Protein AF-A0AAF0THC4-F1 (afdb_monomer_lite)

Foldseek 3Di:
DPPDDQLPDQVVCVVLLVVLVVVLVPDPLVPDDLLRLLVCLAPPNVPSCLVVLLQGQHDPVSLVSSLVSSQCCNQPRPDPDDDGDSPDDSVQQQDPVVSVHVVRHNSNVSSLVSLLVVLVCLQPDDDDPVNVVVCVVQNPDALRGGDQPPDPPCSDRVNVSRVCVVVVQLVDEDDDDVQQRAFQQQHRHFDRHGNCVVCVPQCVQWPPNRDTPNVQQDPVGGNTDGVDDDDPVSVCSVVVGPD

Organism: Solanum verrucosum (NCBI:txid315347)

Structure (mmCIF, N/CA/C/O backbone):
data_AF-A0AAF0THC4-F1
#
_entry.id   AF-A0AAF0THC4-F1
#
loop_
_atom_site.group_PDB
_atom_site.id
_atom_site.type_symbol
_atom_site.label_atom_id
_atom_site.label_alt_id
_atom_site.label_comp_id
_atom_site.label_asym_id
_atom_site.label_entity_id
_atom_site.label_seq_id
_atom_site.pdbx_PDB_ins_code
_atom_site.Cartn_x
_atom_site.Cartn_y
_atom_site.Cartn_z
_atom_site.occupancy
_atom_site.B_iso_or_equiv
_atom_site.auth_seq_id
_atom_site.auth_comp_id
_atom_site.auth_asym_id
_atom_site.auth_atom_id
_atom_site.pdbx_PDB_model_num
ATOM 1 N N . MET A 1 1 ? 7.037 14.403 19.185 1.00 49.44 1 MET A N 1
ATOM 2 C CA . MET A 1 1 ? 7.370 13.095 18.567 1.00 49.44 1 MET A CA 1
ATOM 3 C C . MET A 1 1 ? 8.771 12.732 19.034 1.00 49.44 1 MET A C 1
ATOM 5 O O . MET A 1 1 ? 9.617 13.609 18.916 1.00 49.44 1 MET A O 1
ATOM 9 N N . PRO A 1 2 ? 9.054 11.537 19.579 1.00 46.62 2 PRO A N 1
ATOM 10 C CA . PRO A 1 2 ? 10.423 11.204 19.941 1.00 46.62 2 PRO A CA 1
ATOM 11 C C . PRO A 1 2 ? 11.189 10.905 18.650 1.00 46.62 2 PRO A C 1
ATOM 13 O O . PRO A 1 2 ? 11.054 9.826 18.067 1.00 46.62 2 PRO A O 1
ATOM 16 N N . LEU A 1 3 ? 11.938 11.894 18.162 1.00 47.94 3 LEU A N 1
ATOM 17 C CA . LEU A 1 3 ? 12.962 11.684 17.144 1.00 47.94 3 LEU A CA 1
ATOM 18 C C . LEU A 1 3 ? 13.956 10.669 17.736 1.00 47.94 3 LEU A C 1
ATOM 20 O O . LEU A 1 3 ? 14.604 10.960 18.732 1.00 47.94 3 LEU A O 1
ATOM 24 N N . GLY A 1 4 ? 13.980 9.443 17.201 1.00 57.38 4 GLY A N 1
ATOM 25 C CA . GLY A 1 4 ? 14.804 8.338 17.723 1.00 57.38 4 GLY A CA 1
ATOM 26 C C . GLY A 1 4 ? 14.034 7.097 18.192 1.00 57.38 4 GLY A C 1
ATOM 27 O O . GLY A 1 4 ? 14.643 6.075 18.507 1.00 57.38 4 GLY A O 1
ATOM 28 N N . ALA A 1 5 ? 12.698 7.120 18.202 1.00 61.50 5 ALA A N 1
ATOM 29 C CA . ALA A 1 5 ? 11.929 5.932 18.560 1.00 61.50 5 ALA A CA 1
ATOM 30 C C . ALA A 1 5 ? 12.087 4.809 17.513 1.00 61.50 5 ALA A C 1
ATOM 32 O O . ALA A 1 5 ? 11.992 5.030 16.303 1.00 61.50 5 ALA A O 1
ATOM 33 N N . LYS A 1 6 ? 12.301 3.571 17.978 1.00 67.94 6 LYS A N 1
ATOM 34 C CA . LYS A 1 6 ? 12.392 2.391 17.102 1.00 67.94 6 LYS A CA 1
ATOM 35 C C . LYS A 1 6 ? 11.074 2.233 16.338 1.00 67.94 6 LYS A C 1
ATOM 37 O O . LYS A 1 6 ? 10.039 2.060 16.970 1.00 67.94 6 LYS A O 1
ATOM 42 N N . SER A 1 7 ? 11.106 2.213 15.003 1.00 66.50 7 SER A N 1
ATOM 43 C CA . SER A 1 7 ? 9.905 2.221 14.136 1.00 66.50 7 SER A CA 1
ATOM 44 C C . SER A 1 7 ? 8.889 1.098 14.400 1.00 66.50 7 SER A C 1
ATOM 46 O O . SER A 1 7 ? 7.731 1.213 14.013 1.00 66.50 7 SER A O 1
ATOM 48 N N . LYS A 1 8 ? 9.317 0.011 15.054 1.00 71.75 8 LYS A N 1
ATOM 49 C CA . LYS A 1 8 ? 8.484 -1.137 15.445 1.00 71.75 8 LYS A CA 1
ATOM 50 C C . LYS A 1 8 ? 8.029 -1.109 16.911 1.00 71.75 8 LYS A C 1
ATOM 52 O O . LYS A 1 8 ? 7.419 -2.069 17.374 1.00 71.75 8 LYS A O 1
ATOM 57 N N . SER A 1 9 ? 8.364 -0.062 17.661 1.00 80.62 9 SER A N 1
ATOM 58 C CA . SER A 1 9 ? 8.030 0.042 19.078 1.00 80.62 9 SER A CA 1
ATOM 59 C C . SER A 1 9 ? 6.531 0.246 19.267 1.00 80.62 9 SER A C 1
ATOM 61 O O . SER A 1 9 ? 5.929 1.154 18.694 1.00 80.62 9 SER A O 1
ATOM 63 N N . VAL A 1 10 ? 5.936 -0.590 20.116 1.00 83.50 10 VAL A N 1
ATOM 64 C CA . VAL A 1 10 ? 4.522 -0.498 20.503 1.00 83.50 10 VAL A CA 1
ATOM 65 C C . VAL A 1 10 ? 4.254 0.805 21.262 1.00 83.50 10 VAL A C 1
ATOM 67 O O . VAL A 1 10 ? 3.204 1.411 21.074 1.00 83.50 10 VAL A O 1
ATOM 70 N N . ASN A 1 11 ? 5.232 1.287 22.034 1.00 84.94 11 ASN A N 1
ATOM 71 C CA . ASN A 1 11 ? 5.077 2.441 22.924 1.00 84.94 11 ASN A CA 1
ATOM 72 C C . ASN A 1 11 ? 4.799 3.750 22.175 1.00 84.94 11 ASN A C 1
ATOM 74 O O . ASN A 1 11 ? 4.156 4.639 22.723 1.00 84.94 11 ASN A O 1
ATOM 78 N N . ILE A 1 12 ? 5.216 3.856 20.905 1.00 86.38 12 ILE A N 1
ATOM 79 C CA . ILE A 1 12 ? 4.926 5.027 20.057 1.00 86.38 12 ILE A CA 1
ATOM 80 C C . ILE A 1 12 ? 3.414 5.215 19.888 1.00 86.38 12 ILE A C 1
ATOM 82 O O . ILE A 1 12 ? 2.961 6.323 19.645 1.00 86.38 12 ILE A O 1
ATOM 86 N N . TRP A 1 13 ? 2.620 4.156 20.037 1.00 90.69 13 TRP A N 1
ATOM 87 C CA . TRP A 1 13 ? 1.176 4.197 19.833 1.00 90.69 13 TRP A CA 1
ATOM 88 C C . TRP A 1 13 ? 0.374 4.461 21.107 1.00 90.69 13 TRP A C 1
ATOM 90 O O . TRP A 1 13 ? -0.822 4.725 20.997 1.00 90.69 13 TRP A O 1
ATOM 100 N N . ASN A 1 14 ? 0.994 4.419 22.292 1.00 90.88 14 ASN A N 1
ATOM 101 C CA . ASN A 1 14 ? 0.277 4.572 23.564 1.00 90.88 14 ASN A CA 1
ATOM 102 C C . ASN A 1 14 ? -0.469 5.908 23.627 1.00 90.88 14 ASN A C 1
ATOM 104 O O . ASN A 1 14 ? -1.659 5.920 23.917 1.00 90.88 14 ASN A O 1
ATOM 108 N N . PHE A 1 15 ? 0.165 7.003 23.197 1.00 90.50 15 PHE A N 1
ATOM 109 C CA . PHE A 1 15 ? -0.489 8.313 23.176 1.00 90.50 15 PHE A CA 1
ATOM 110 C C . PHE A 1 15 ? -1.745 8.343 22.280 1.00 90.50 15 PHE A C 1
ATOM 112 O O . PHE A 1 15 ? -2.692 9.074 22.561 1.00 90.50 15 PHE A O 1
ATOM 119 N N . VAL A 1 16 ? -1.765 7.574 21.179 1.00 93.31 16 VAL A N 1
ATOM 120 C CA . VAL A 1 16 ? -2.927 7.492 20.275 1.00 93.31 16 VAL A CA 1
ATOM 121 C C . VAL A 1 16 ? -4.058 6.738 20.959 1.00 93.31 16 VAL A C 1
ATOM 123 O O . VAL A 1 16 ? -5.207 7.168 20.885 1.00 93.31 16 VAL A O 1
ATOM 126 N N . VAL A 1 17 ? -3.723 5.627 21.618 1.00 94.25 17 VAL A N 1
ATOM 127 C CA . VAL A 1 17 ? -4.671 4.806 22.378 1.00 94.25 17 VAL A CA 1
ATOM 128 C C . VAL A 1 17 ? -5.292 5.637 23.501 1.00 94.25 17 VAL A C 1
ATOM 130 O O . VAL A 1 17 ? -6.509 5.792 23.522 1.00 94.25 17 VAL A O 1
ATOM 133 N N . GLU A 1 18 ? -4.470 6.288 24.324 1.00 93.75 18 GLU A N 1
ATOM 134 C CA . GLU A 1 18 ? -4.921 7.163 25.414 1.00 93.75 18 GLU A CA 1
ATOM 135 C C . GLU A 1 18 ? -5.805 8.310 24.908 1.00 93.75 18 GLU A C 1
ATOM 137 O O . GLU A 1 18 ? -6.803 8.669 25.530 1.00 93.75 18 GLU A O 1
ATOM 142 N N . ARG A 1 19 ? -5.475 8.902 23.752 1.00 93.00 19 ARG A N 1
ATOM 143 C CA . ARG A 1 19 ? -6.294 9.966 23.152 1.00 93.00 19 ARG A CA 1
ATOM 144 C C . ARG A 1 19 ? -7.656 9.447 22.687 1.00 93.00 19 ARG A C 1
ATOM 146 O O . ARG A 1 19 ? -8.643 10.173 22.814 1.00 93.00 19 ARG A O 1
ATOM 153 N N . CYS A 1 20 ? -7.720 8.218 22.169 1.00 93.12 20 CYS A N 1
ATOM 154 C CA . CYS A 1 20 ? -8.984 7.573 21.813 1.00 93.12 20 CYS A CA 1
ATOM 155 C C . CYS A 1 20 ? -9.827 7.300 23.066 1.00 93.12 20 CYS A C 1
ATOM 157 O O . CYS A 1 20 ? -11.001 7.657 23.087 1.00 93.12 20 CYS A O 1
ATOM 159 N N . GLU A 1 21 ? -9.223 6.747 24.120 1.00 91.81 21 GLU A N 1
ATOM 160 C CA . GLU A 1 21 ? -9.890 6.462 25.399 1.00 91.81 21 GLU A CA 1
ATOM 161 C C . GLU A 1 21 ? -10.435 7.741 26.049 1.00 91.81 21 GLU A C 1
ATOM 163 O O . GLU A 1 21 ? -11.619 7.814 26.368 1.00 91.81 21 GLU A O 1
ATOM 168 N N . LYS A 1 22 ? -9.626 8.806 26.131 1.00 91.69 22 LYS A N 1
ATOM 169 C CA . LYS A 1 22 ? -10.060 10.115 26.658 1.00 91.69 22 LYS A CA 1
ATOM 170 C C . LYS A 1 22 ? -11.242 10.705 25.889 1.00 91.69 22 LYS A C 1
ATOM 172 O O . LYS A 1 22 ? -12.083 11.384 26.470 1.00 91.69 22 LYS A O 1
ATOM 177 N N . LYS A 1 23 ? -11.316 10.479 24.574 1.00 90.19 23 LYS A N 1
ATOM 178 C CA . LYS A 1 23 ? -12.444 10.951 23.759 1.00 90.19 23 LYS A CA 1
ATOM 179 C C . LYS A 1 23 ? -13.718 10.168 24.038 1.00 90.19 23 LYS A C 1
ATOM 181 O O . LYS A 1 23 ? -14.776 10.790 24.051 1.00 90.19 23 LYS A O 1
ATOM 186 N N . LEU A 1 24 ? -13.608 8.867 24.313 1.00 86.56 24 LEU A N 1
ATOM 187 C CA . LEU A 1 24 ? -14.756 8.061 24.706 1.00 86.56 24 LEU A CA 1
ATOM 188 C C . LEU A 1 24 ? -15.378 8.567 26.000 1.00 86.56 24 LEU A C 1
ATOM 190 O O . LEU A 1 24 ? -16.582 8.766 26.002 1.00 86.56 24 LEU A O 1
ATOM 194 N N . VAL A 1 25 ? -14.588 8.857 27.041 1.00 84.00 25 VAL A N 1
ATOM 195 C CA . VAL A 1 25 ? -15.100 9.342 28.344 1.00 84.00 25 VAL A CA 1
ATOM 196 C C . VAL A 1 25 ? -16.053 10.534 28.183 1.00 84.00 25 VAL A C 1
ATOM 198 O O . VAL A 1 25 ? -17.099 10.591 28.823 1.00 84.00 25 VAL A O 1
ATOM 201 N N . ASN A 1 26 ? -15.742 11.445 27.261 1.00 81.31 26 ASN A N 1
ATOM 202 C CA . ASN A 1 26 ? -16.540 12.649 27.022 1.00 81.31 26 ASN A CA 1
ATOM 203 C C . ASN A 1 26 ? -17.810 12.406 26.188 1.00 81.31 26 ASN A C 1
ATOM 205 O O . ASN A 1 26 ? -18.675 13.279 26.106 1.00 81.31 26 ASN A O 1
ATOM 209 N N . TRP A 1 27 ? -17.935 11.260 25.522 1.00 85.06 27 TRP A N 1
ATOM 210 C CA . TRP A 1 27 ? -19.090 10.954 24.688 1.00 85.06 27 TRP A CA 1
ATOM 211 C C . TRP A 1 27 ? -20.191 10.302 25.504 1.00 85.06 27 TRP A C 1
ATOM 213 O O . TRP A 1 27 ? -20.108 9.137 25.876 1.00 85.06 27 TRP A O 1
ATOM 223 N N . ARG A 1 28 ? -21.290 11.029 25.715 1.00 74.50 28 ARG A N 1
ATOM 224 C CA . ARG A 1 28 ? -22.488 10.491 26.370 1.00 74.50 28 ARG A CA 1
ATOM 225 C C . ARG A 1 28 ? -23.217 9.503 25.454 1.00 74.50 28 ARG A C 1
ATOM 227 O O . ARG A 1 28 ? -24.255 9.808 24.876 1.00 74.50 28 ARG A O 1
ATOM 234 N N . SER A 1 29 ? -22.662 8.302 25.322 1.00 73.12 29 SER A N 1
ATOM 235 C CA . SER A 1 29 ? -23.145 7.247 24.421 1.00 73.12 29 SER A CA 1
ATOM 236 C C . SER A 1 29 ? -24.616 6.860 24.625 1.00 73.12 29 SER A C 1
ATOM 238 O O . SER A 1 29 ? -25.233 6.345 23.694 1.00 73.12 29 SER A O 1
ATOM 240 N N . GLN A 1 30 ? -25.169 7.104 25.819 1.00 72.88 30 GLN A N 1
ATOM 241 C CA . GLN A 1 30 ? -26.569 6.846 26.158 1.00 72.88 30 GLN A CA 1
ATOM 242 C C . GLN A 1 30 ? -27.543 7.682 25.319 1.00 72.88 30 GLN A C 1
ATOM 244 O O . GLN A 1 30 ? -28.654 7.240 25.063 1.00 72.88 30 GLN A O 1
ATOM 249 N N . TYR A 1 31 ? -27.098 8.840 24.821 1.00 80.62 31 TYR A N 1
ATOM 250 C CA . TYR A 1 31 ? -27.882 9.717 23.949 1.00 80.62 31 TYR A CA 1
ATOM 251 C C . TYR A 1 31 ? -27.556 9.529 22.460 1.00 80.62 31 TYR A C 1
ATOM 253 O O . TYR A 1 31 ? -28.017 10.297 21.622 1.00 80.62 31 TYR A O 1
ATOM 261 N N . LEU A 1 32 ? -26.729 8.538 22.110 1.00 86.12 32 LEU A N 1
ATOM 262 C CA . LEU A 1 32 ? -26.302 8.298 20.735 1.00 86.12 32 LEU A CA 1
ATOM 263 C C . LEU A 1 32 ? -26.911 7.012 20.189 1.00 86.12 32 LEU A C 1
ATOM 265 O O . LEU A 1 32 ? -26.681 5.924 20.726 1.00 86.12 32 LEU A O 1
ATOM 269 N N . SER A 1 33 ? -27.589 7.134 19.047 1.00 90.62 33 SER A N 1
ATOM 270 C CA . SER A 1 33 ? -27.991 5.986 18.236 1.00 90.62 33 SER A CA 1
ATOM 271 C C . SER A 1 33 ? -26.770 5.204 17.739 1.00 90.62 33 SER A C 1
ATOM 273 O O . SER A 1 33 ? -25.657 5.737 17.655 1.00 90.62 33 SER A O 1
ATOM 275 N N . LEU A 1 34 ? -26.969 3.942 17.343 1.00 89.31 34 LEU A N 1
ATOM 276 C CA . LEU A 1 34 ? -25.908 3.134 16.723 1.00 89.31 34 LEU A CA 1
ATOM 277 C C . LEU A 1 34 ? -25.306 3.836 15.495 1.00 89.31 34 LEU A C 1
ATOM 279 O O . LEU A 1 34 ? -24.086 3.876 15.349 1.00 89.31 34 LEU A O 1
ATOM 283 N N . GLY A 1 35 ? -26.142 4.468 14.665 1.00 91.62 35 GLY A N 1
ATOM 284 C CA . GLY A 1 35 ? -25.688 5.267 13.525 1.00 91.62 35 GLY A CA 1
ATOM 285 C C . GLY A 1 35 ? -24.817 6.458 13.940 1.00 91.62 35 GLY A C 1
ATOM 286 O O . GLY A 1 35 ? -23.750 6.666 13.364 1.00 91.62 35 GLY A O 1
ATOM 287 N N . GLY A 1 36 ? -25.207 7.192 14.989 1.00 93.00 36 GLY A N 1
ATOM 288 C CA . GLY A 1 36 ? -24.404 8.288 15.542 1.00 93.00 36 GLY A CA 1
ATOM 289 C C . GLY A 1 36 ? -23.036 7.822 16.054 1.00 93.00 36 GLY A C 1
ATOM 290 O O . GLY A 1 36 ? -22.018 8.467 15.795 1.00 93.00 36 GLY A O 1
ATOM 291 N N . ARG A 1 37 ? -22.981 6.653 16.705 1.00 92.12 37 ARG A N 1
ATOM 292 C CA . ARG A 1 37 ? -21.723 6.040 17.166 1.00 92.12 37 ARG A CA 1
ATOM 293 C C . ARG A 1 37 ? -20.810 5.666 15.998 1.00 92.12 37 ARG A C 1
ATOM 295 O O . ARG A 1 37 ? -19.628 5.998 16.039 1.00 92.12 37 ARG A O 1
ATOM 302 N N . VAL A 1 38 ? -21.343 5.050 14.938 1.00 94.12 38 VAL A N 1
ATOM 303 C CA . VAL A 1 38 ? -20.576 4.753 13.709 1.00 94.12 38 VAL A CA 1
ATOM 304 C C . VAL A 1 38 ? -20.000 6.037 13.102 1.00 94.12 38 VAL A C 1
ATOM 306 O O . VAL A 1 38 ? -18.819 6.081 12.755 1.00 94.12 38 VAL A O 1
ATOM 309 N N . THR A 1 39 ? -20.793 7.108 13.032 1.00 94.69 39 THR A N 1
ATOM 310 C CA . THR A 1 39 ? -20.338 8.408 12.519 1.00 94.69 39 THR A CA 1
ATOM 311 C C . THR A 1 39 ? -19.181 8.982 13.340 1.00 94.69 39 THR A C 1
ATOM 313 O O . THR A 1 39 ? -18.198 9.454 12.762 1.00 94.69 39 THR A O 1
ATOM 316 N N . LEU A 1 40 ? -19.233 8.904 14.673 1.00 94.25 40 LEU A N 1
ATOM 317 C CA . LEU A 1 40 ? -18.142 9.359 15.546 1.00 94.25 40 LEU A CA 1
ATOM 318 C C . LEU A 1 40 ? -16.890 8.482 15.443 1.00 94.25 40 LEU A C 1
ATOM 320 O O . LEU A 1 40 ? -15.772 9.003 15.458 1.00 94.25 40 LEU A O 1
ATOM 324 N N . ILE A 1 41 ? -17.048 7.165 15.282 1.00 95.19 41 ILE A N 1
ATOM 325 C CA . ILE A 1 41 ? -15.915 6.269 15.021 1.00 95.19 41 ILE A CA 1
ATOM 326 C C . ILE A 1 41 ? -15.195 6.719 13.746 1.00 95.19 41 ILE A C 1
ATOM 328 O O . ILE A 1 41 ? -13.992 6.973 13.782 1.00 95.19 41 ILE A O 1
ATOM 332 N N . ASN A 1 42 ? -15.935 6.902 12.653 1.00 95.06 42 ASN A N 1
ATOM 333 C CA . ASN A 1 42 ? -15.372 7.224 11.342 1.00 95.06 42 ASN A CA 1
ATOM 334 C C . ASN A 1 42 ? -14.762 8.628 11.250 1.00 95.06 42 ASN A C 1
ATOM 336 O O . ASN A 1 42 ? -13.750 8.821 10.569 1.00 95.06 42 ASN A O 1
ATOM 340 N N . SER A 1 43 ? -15.382 9.613 11.901 1.00 94.50 43 SER A N 1
ATOM 341 C CA . SER A 1 43 ? -14.943 11.011 11.836 1.00 94.50 43 SER A CA 1
ATOM 342 C C . SER A 1 43 ? -13.859 11.346 12.861 1.00 94.50 43 SER A C 1
ATOM 344 O O . SER A 1 43 ? -12.996 12.173 12.576 1.00 94.50 43 SER A O 1
ATOM 346 N N . VAL A 1 44 ? -13.850 10.688 14.029 1.00 94.81 44 VAL A N 1
ATOM 347 C CA . VAL A 1 44 ? -12.962 11.046 15.145 1.00 94.81 44 VAL A CA 1
ATOM 348 C C . VAL A 1 44 ? -11.978 9.926 15.496 1.00 94.81 44 VAL A C 1
ATOM 350 O O . VAL A 1 44 ? -10.767 10.145 15.410 1.00 94.81 44 VAL A O 1
ATOM 353 N N . LEU A 1 45 ? -12.441 8.720 15.857 1.00 94.12 45 LEU A N 1
ATOM 354 C CA . LEU A 1 45 ? -11.533 7.633 16.282 1.00 94.12 45 LEU A CA 1
ATOM 355 C C . LEU A 1 45 ? -10.666 7.091 15.139 1.00 94.12 45 LEU A C 1
ATOM 357 O O . LEU A 1 45 ? -9.534 6.662 15.363 1.00 94.12 45 LEU A O 1
ATOM 361 N N . ASP A 1 46 ? -11.183 7.101 13.915 1.00 94.12 46 ASP A N 1
ATOM 362 C CA . ASP A 1 46 ? -10.454 6.717 12.707 1.00 94.12 46 ASP A CA 1
ATOM 363 C C . ASP A 1 46 ? -9.462 7.780 12.254 1.00 94.12 46 ASP A C 1
ATOM 365 O O . ASP A 1 46 ? -8.478 7.436 11.602 1.00 94.12 46 ASP A O 1
ATOM 369 N N . ALA A 1 47 ? -9.692 9.048 12.605 1.00 94.19 47 ALA A N 1
ATOM 370 C CA . ALA A 1 47 ? -8.831 10.165 12.232 1.00 94.19 47 ALA A CA 1
ATOM 371 C C . ALA A 1 47 ? -7.591 10.282 13.131 1.00 94.19 47 ALA A C 1
ATOM 373 O O . ALA A 1 47 ? -6.497 10.572 12.645 1.00 94.19 47 ALA A O 1
ATOM 374 N N . MET A 1 48 ? -7.731 9.999 14.430 1.00 93.81 48 MET A N 1
ATOM 375 C CA . MET A 1 48 ? -6.637 10.098 15.405 1.00 93.81 48 MET A CA 1
ATOM 376 C C . MET A 1 48 ? -5.364 9.315 15.039 1.00 93.81 48 MET A C 1
ATOM 378 O O . MET A 1 48 ? -4.280 9.899 15.115 1.00 93.81 48 MET A O 1
ATOM 382 N N . PRO A 1 49 ? -5.430 8.032 14.630 1.00 94.25 49 PRO A N 1
ATOM 383 C CA . PRO A 1 49 ? -4.229 7.277 14.293 1.00 94.25 49 PRO A CA 1
ATOM 384 C C . PRO A 1 49 ? -3.630 7.644 12.927 1.00 94.25 49 PRO A C 1
ATOM 386 O O . PRO A 1 49 ? -2.514 7.206 12.655 1.00 94.25 49 PRO A O 1
ATOM 389 N N . ILE A 1 50 ? -4.315 8.408 12.058 1.00 94.50 50 ILE A N 1
ATOM 390 C CA . ILE A 1 50 ? -3.916 8.593 10.644 1.00 94.50 50 ILE A CA 1
ATOM 391 C C . ILE A 1 50 ? -2.497 9.129 10.516 1.00 94.50 50 ILE A C 1
ATOM 393 O O . ILE A 1 50 ? -1.718 8.592 9.731 1.00 94.50 50 ILE A O 1
ATOM 397 N N . TYR A 1 51 ? -2.146 10.149 11.300 1.00 91.81 51 TYR A N 1
ATOM 398 C CA . TYR A 1 51 ? -0.808 10.732 11.252 1.00 91.81 51 TYR A CA 1
ATOM 399 C C . TYR A 1 51 ? 0.269 9.680 11.551 1.00 91.81 51 TYR A C 1
ATOM 401 O O . TYR A 1 51 ? 1.166 9.464 10.737 1.00 91.81 51 TYR A O 1
ATOM 409 N N . MET A 1 52 ? 0.135 8.935 12.653 1.00 91.38 52 MET A N 1
ATOM 410 C CA . MET A 1 52 ? 1.101 7.884 12.997 1.00 91.38 52 MET A CA 1
ATOM 411 C C . MET A 1 52 ? 1.080 6.725 12.003 1.00 91.38 52 MET A C 1
ATOM 413 O O . MET A 1 52 ? 2.137 6.209 11.656 1.00 91.38 52 MET A O 1
ATOM 417 N N . MET A 1 53 ? -0.090 6.353 11.479 1.00 93.62 53 MET A N 1
ATOM 418 C CA . MET A 1 53 ? -0.208 5.328 10.438 1.00 93.62 53 MET A CA 1
ATOM 419 C C . MET A 1 53 ? 0.416 5.747 9.111 1.00 93.62 53 MET A C 1
ATOM 421 O O . MET A 1 53 ? 0.827 4.882 8.345 1.00 93.62 53 MET A O 1
ATOM 425 N N . SER A 1 54 ? 0.494 7.044 8.822 1.00 91.50 54 SER A N 1
ATOM 426 C CA . SER A 1 54 ? 1.186 7.531 7.629 1.00 91.50 54 SER A CA 1
ATOM 427 C C . SER A 1 54 ? 2.706 7.443 7.748 1.00 91.50 54 SER A C 1
ATOM 429 O O . SER A 1 54 ? 3.388 7.378 6.729 1.00 91.50 54 SER A O 1
ATOM 431 N N . LEU A 1 55 ? 3.230 7.397 8.976 1.00 88.50 55 LEU A N 1
ATOM 432 C CA . LEU A 1 55 ? 4.663 7.371 9.255 1.00 88.50 55 LEU A CA 1
ATOM 433 C C . LEU A 1 55 ? 5.178 5.983 9.625 1.00 88.50 55 LEU A C 1
ATOM 435 O O . LEU A 1 55 ? 6.306 5.655 9.285 1.00 88.50 55 LEU A O 1
ATOM 439 N N . PHE A 1 56 ? 4.394 5.161 10.323 1.00 88.56 56 PHE A N 1
ATOM 440 C CA . PHE A 1 56 ? 4.869 3.906 10.901 1.00 88.56 56 PHE A CA 1
ATOM 441 C C . PHE A 1 56 ? 3.933 2.732 10.603 1.00 88.56 56 PHE A C 1
ATOM 443 O O . PHE A 1 56 ? 2.711 2.899 10.579 1.00 88.56 56 PHE A O 1
ATOM 450 N N . PRO A 1 57 ? 4.474 1.513 10.426 1.00 89.62 57 PRO A N 1
ATOM 451 C CA . PRO A 1 57 ? 3.667 0.305 10.386 1.00 89.62 57 PRO A CA 1
ATOM 452 C C . PRO A 1 57 ? 3.017 0.071 11.750 1.00 89.62 57 PRO A C 1
ATOM 454 O O . PRO A 1 57 ? 3.693 0.002 12.779 1.00 89.62 57 PRO A O 1
ATOM 457 N N . ILE A 1 58 ? 1.694 -0.063 11.760 1.00 91.19 58 ILE A N 1
ATOM 458 C CA . ILE A 1 58 ? 0.941 -0.299 12.989 1.00 91.19 58 ILE A CA 1
ATOM 459 C C . ILE A 1 58 ? 1.124 -1.750 13.452 1.00 91.19 58 ILE A C 1
ATOM 461 O O . ILE A 1 58 ? 1.041 -2.699 12.670 1.00 91.19 58 ILE A O 1
ATOM 465 N N . HIS A 1 59 ? 1.383 -1.941 14.746 1.00 91.19 59 HIS A N 1
ATOM 466 C CA . HIS A 1 59 ? 1.549 -3.278 15.310 1.00 91.19 59 HIS A CA 1
ATOM 467 C C . HIS A 1 59 ? 0.186 -3.968 15.484 1.00 91.19 59 HIS A C 1
ATOM 469 O O . HIS A 1 59 ? -0.776 -3.343 15.929 1.00 91.19 59 HIS A O 1
ATOM 475 N N . GLY A 1 60 ? 0.106 -5.282 15.239 1.00 92.19 60 GLY A N 1
ATOM 476 C CA . GLY A 1 60 ? -1.147 -6.044 15.380 1.00 92.19 60 GLY A CA 1
ATOM 477 C C . GLY A 1 60 ? -1.784 -5.933 16.773 1.00 92.19 60 GLY A C 1
ATOM 478 O O . GLY A 1 60 ? -2.999 -5.845 16.893 1.00 92.19 60 GLY A O 1
ATOM 479 N N . LYS A 1 61 ? -0.963 -5.848 17.830 1.00 93.06 61 LYS A N 1
ATOM 480 C CA . LYS A 1 61 ? -1.428 -5.570 19.207 1.00 93.06 61 LYS A CA 1
ATOM 481 C C . LYS A 1 61 ? -2.147 -4.217 19.335 1.00 93.06 61 LYS A C 1
ATOM 483 O O . LYS A 1 61 ? -3.141 -4.137 20.043 1.00 93.06 61 LYS A O 1
ATOM 488 N N . ILE A 1 62 ? -1.663 -3.175 18.655 1.00 94.94 62 ILE A N 1
ATOM 489 C CA . ILE A 1 62 ? -2.282 -1.841 18.680 1.00 94.94 62 ILE A CA 1
ATOM 490 C C . ILE A 1 62 ? -3.578 -1.837 17.877 1.00 94.94 62 ILE A C 1
ATOM 492 O O . ILE A 1 62 ? -4.563 -1.293 18.360 1.00 94.94 62 ILE A O 1
ATOM 496 N N . ILE A 1 63 ? -3.606 -2.503 16.714 1.00 95.62 63 ILE A N 1
ATOM 497 C CA . ILE A 1 63 ? -4.852 -2.702 15.957 1.00 95.62 63 ILE A CA 1
ATOM 498 C C . ILE A 1 63 ? -5.904 -3.346 16.863 1.00 95.62 63 ILE A C 1
ATOM 500 O O . ILE A 1 63 ? -6.971 -2.777 17.037 1.00 95.62 63 ILE A O 1
ATOM 504 N N . LYS A 1 64 ? -5.572 -4.462 17.529 1.00 95.56 64 LYS A N 1
ATOM 505 C CA . LYS A 1 64 ? -6.495 -5.149 18.446 1.00 95.56 64 LYS A CA 1
ATOM 506 C C . LYS A 1 64 ? -6.999 -4.245 19.577 1.00 95.56 64 LYS A C 1
ATOM 508 O O . LYS A 1 64 ? -8.180 -4.307 19.901 1.00 95.56 64 LYS A O 1
ATOM 513 N N . LYS A 1 65 ? -6.130 -3.411 20.164 1.00 95.38 65 LYS A N 1
ATOM 514 C CA . LYS A 1 65 ? -6.515 -2.444 21.207 1.00 95.38 65 LYS A CA 1
ATOM 515 C C . LYS A 1 65 ? -7.467 -1.368 20.671 1.00 95.38 65 LYS A C 1
ATOM 517 O O . LYS A 1 65 ? -8.523 -1.154 21.253 1.00 95.38 65 LYS A O 1
ATOM 522 N N . LEU A 1 66 ? -7.130 -0.730 19.550 1.00 95.75 66 LEU A N 1
ATOM 523 C CA . LEU A 1 66 ? -7.975 0.300 18.932 1.00 95.75 66 LEU A CA 1
ATOM 524 C C . LEU A 1 66 ? -9.314 -0.274 18.450 1.00 95.75 66 LEU A C 1
ATOM 526 O O . LEU A 1 66 ? -10.353 0.354 18.636 1.00 95.75 66 LEU A O 1
ATOM 530 N N . ASP A 1 67 ? -9.304 -1.479 17.887 1.00 95.56 67 ASP A N 1
ATOM 531 C CA . ASP A 1 67 ? -10.512 -2.197 17.484 1.00 95.56 67 ASP A CA 1
ATOM 532 C C . ASP A 1 67 ? -11.385 -2.553 18.688 1.00 95.56 67 ASP A C 1
ATOM 534 O O . ASP A 1 67 ? -12.601 -2.426 18.607 1.00 95.56 67 ASP A O 1
ATOM 538 N N . ALA A 1 68 ? -10.794 -2.941 19.824 1.00 93.44 68 ALA A N 1
ATOM 539 C CA . ALA A 1 68 ? -11.544 -3.167 21.057 1.00 93.44 68 ALA A CA 1
ATOM 540 C C . ALA A 1 68 ? -12.222 -1.879 21.551 1.00 93.44 68 ALA A C 1
ATOM 542 O O . ALA A 1 68 ? -13.414 -1.901 21.836 1.00 93.44 68 ALA A O 1
ATOM 543 N N . ILE A 1 69 ? -11.506 -0.751 21.563 1.00 93.00 69 ILE A N 1
ATOM 544 C CA . ILE A 1 69 ? -12.050 0.570 21.928 1.00 93.00 69 ILE A CA 1
ATOM 545 C C . ILE A 1 69 ? -13.249 0.930 21.037 1.00 93.00 69 ILE A C 1
ATOM 547 O O . ILE A 1 69 ? -14.320 1.275 21.535 1.00 93.00 69 ILE A O 1
ATOM 551 N N . ARG A 1 70 ? -13.102 0.801 19.713 1.00 94.00 70 ARG A N 1
ATOM 552 C CA . ARG A 1 70 ? -14.164 1.122 18.741 1.00 94.00 70 ARG A CA 1
ATOM 553 C C . ARG A 1 70 ? -15.356 0.183 18.858 1.00 94.00 70 ARG A C 1
ATOM 555 O O . ARG A 1 70 ? -16.496 0.638 18.812 1.00 94.00 70 ARG A O 1
ATOM 562 N N . ARG A 1 71 ? -15.098 -1.116 19.017 1.00 92.75 71 ARG A N 1
ATOM 563 C CA . ARG A 1 71 ? -16.128 -2.150 19.145 1.00 92.75 71 ARG A CA 1
ATOM 564 C C . ARG A 1 71 ? -16.923 -1.993 20.435 1.00 92.75 71 ARG A C 1
ATOM 566 O O . ARG A 1 71 ? -18.147 -2.070 20.393 1.00 92.75 71 ARG A O 1
ATOM 573 N N . ASN A 1 72 ? -16.251 -1.744 21.556 1.00 90.31 72 ASN A N 1
ATOM 574 C CA . ASN A 1 72 ? -16.910 -1.522 22.841 1.00 90.31 72 ASN A CA 1
ATOM 575 C C . ASN A 1 72 ? -17.768 -0.255 22.784 1.00 90.31 72 ASN A C 1
ATOM 577 O O . ASN A 1 72 ? -18.944 -0.303 23.134 1.00 90.31 72 ASN A O 1
ATOM 581 N N . PHE A 1 73 ? -17.240 0.839 22.230 1.00 90.69 73 PHE A N 1
ATOM 582 C CA . PHE A 1 73 ? -18.022 2.060 22.047 1.00 90.69 73 PHE A CA 1
ATOM 583 C C . PHE A 1 73 ? -19.251 1.850 21.151 1.00 90.69 73 PHE A C 1
ATOM 585 O O . PHE A 1 73 ? -20.336 2.329 21.478 1.00 90.69 73 PHE A O 1
ATOM 592 N N . LEU A 1 74 ? -19.113 1.106 20.048 1.00 91.50 74 LEU A N 1
ATOM 593 C CA . LEU A 1 74 ? -20.225 0.823 19.142 1.00 91.50 74 LEU A CA 1
ATOM 594 C C . LEU A 1 74 ? -21.360 0.080 19.863 1.00 91.50 74 LEU A C 1
ATOM 596 O O . LEU A 1 74 ? -22.492 0.562 19.875 1.00 91.50 74 LEU A O 1
ATOM 600 N N . TRP A 1 75 ? -21.052 -1.061 20.485 1.00 88.19 75 TRP A N 1
ATOM 601 C CA . TRP A 1 75 ? -22.067 -1.971 21.026 1.00 88.19 75 TRP A CA 1
ATOM 602 C C . TRP A 1 75 ? -22.515 -1.619 22.443 1.00 88.19 75 TRP A C 1
ATOM 604 O O . TRP A 1 75 ? -23.710 -1.606 22.720 1.00 88.19 75 TRP A O 1
ATOM 614 N N . GLN A 1 76 ? -21.579 -1.309 23.336 1.00 83.44 76 GLN A N 1
ATOM 615 C CA . GLN A 1 76 ? -21.849 -1.076 24.759 1.00 83.44 76 GLN A CA 1
ATOM 616 C C . GLN A 1 76 ? -22.048 0.418 25.032 1.00 83.44 76 GLN A C 1
ATOM 618 O O . GLN A 1 76 ? -22.979 0.815 25.728 1.00 83.44 76 GLN A O 1
ATOM 623 N N . GLY A 1 77 ? -21.261 1.274 24.378 1.00 76.12 77 GLY A N 1
ATOM 624 C CA . GLY A 1 77 ? -21.183 2.688 24.735 1.00 76.12 77 GLY A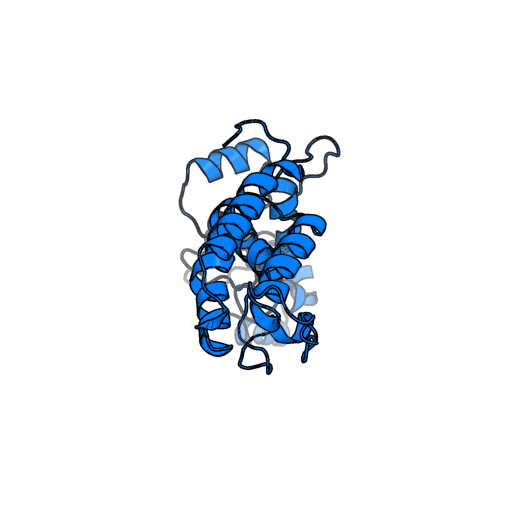 CA 1
ATOM 625 C C . GLY A 1 77 ? -20.369 2.880 26.022 1.00 76.12 77 GLY A C 1
ATOM 626 O O . GLY A 1 77 ? -19.372 2.198 26.223 1.00 76.12 77 GLY A O 1
ATOM 627 N N . ASN A 1 78 ? -20.814 3.800 26.872 1.00 66.69 78 ASN A N 1
ATOM 628 C CA . ASN A 1 78 ? -20.231 4.230 28.148 1.00 66.69 78 ASN A CA 1
ATOM 629 C C . ASN A 1 78 ? -21.175 3.950 29.332 1.00 66.69 78 ASN A C 1
ATOM 631 O O . ASN A 1 78 ? -20.938 4.453 30.423 1.00 66.69 78 ASN A O 1
ATOM 635 N N . GLY A 1 79 ? -22.296 3.260 29.109 1.00 59.94 79 GLY A N 1
ATOM 636 C CA . GLY A 1 79 ? -23.222 2.943 30.192 1.00 59.94 79 GLY A CA 1
ATOM 637 C C . GLY A 1 79 ? -22.624 1.871 31.098 1.00 59.94 79 GLY A C 1
ATOM 638 O O . GLY A 1 79 ? -22.246 0.805 30.611 1.00 59.94 79 GLY A O 1
ATOM 639 N N . GLU A 1 80 ? -22.554 2.143 32.399 1.00 54.50 80 GLU A N 1
ATOM 640 C CA . GLU A 1 80 ? -22.335 1.129 33.433 1.00 54.50 80 GLU A CA 1
ATOM 641 C C . GLU A 1 80 ? -23.623 0.308 33.577 1.00 54.50 80 GLU A C 1
ATOM 643 O O . GLU A 1 80 ? -24.484 0.599 34.397 1.00 54.50 80 GLU A O 1
ATOM 648 N N . GLY A 1 81 ? -23.824 -0.671 32.696 1.00 55.47 81 GLY A N 1
ATOM 649 C CA . GLY A 1 81 ? -25.024 -1.503 32.735 1.00 55.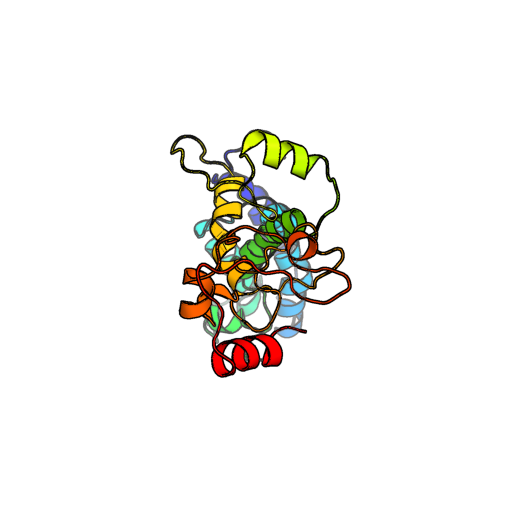47 81 GLY A CA 1
ATOM 650 C C . GLY A 1 81 ? -25.132 -2.434 31.538 1.00 55.47 81 GLY A C 1
ATOM 651 O O . GLY A 1 81 ? -25.286 -1.978 30.409 1.00 55.47 81 GLY A O 1
ATOM 652 N N . GLU A 1 82 ? -25.042 -3.731 31.838 1.00 56.91 82 GLU A N 1
ATOM 653 C CA . GLU A 1 82 ? -25.171 -4.904 30.965 1.00 56.91 82 GLU A CA 1
ATOM 654 C C . GLU A 1 82 ? -24.248 -4.959 29.734 1.00 56.91 82 GLU A C 1
ATOM 656 O O . GLU A 1 82 ? -24.262 -4.130 28.821 1.00 56.91 82 GLU A O 1
ATOM 661 N N . LYS A 1 83 ? -23.439 -6.024 29.667 1.00 61.34 83 LYS A N 1
ATOM 662 C CA . LYS A 1 83 ? -22.635 -6.342 28.483 1.00 61.34 83 LYS A CA 1
ATOM 663 C C . LYS A 1 83 ? -23.566 -6.592 27.296 1.00 61.34 83 LYS A C 1
ATOM 665 O O . LYS A 1 83 ? -24.046 -7.702 27.100 1.00 61.34 83 LYS A O 1
ATOM 670 N N . LYS A 1 84 ? -23.772 -5.575 26.461 1.00 70.69 84 LYS A N 1
ATOM 671 C CA . LYS A 1 84 ? -24.495 -5.738 25.197 1.00 70.69 84 LYS A CA 1
ATOM 672 C C . LYS A 1 84 ? -23.741 -6.706 24.287 1.00 70.69 84 LYS A C 1
ATOM 674 O O . LYS A 1 84 ? -22.538 -6.543 24.053 1.00 70.69 84 LYS A O 1
ATOM 679 N N . HIS A 1 85 ? -24.457 -7.706 23.777 1.00 76.06 85 HIS A N 1
ATOM 680 C CA . HIS A 1 85 ? -23.905 -8.685 22.847 1.00 76.06 85 HIS A CA 1
ATOM 681 C C . HIS A 1 85 ? -23.436 -8.008 21.554 1.00 76.06 85 HIS A C 1
ATOM 683 O O . HIS A 1 85 ? -24.079 -7.104 21.018 1.00 76.06 85 HIS A O 1
ATOM 689 N N . HIS A 1 86 ? -22.296 -8.460 21.034 1.00 83.88 86 HIS A N 1
ATOM 690 C CA . HIS A 1 86 ? -21.826 -8.057 19.715 1.00 83.88 86 HIS A CA 1
ATOM 691 C C . HIS A 1 86 ? -22.664 -8.776 18.655 1.00 83.88 86 HIS A C 1
ATOM 693 O O . HIS A 1 86 ? -22.439 -9.955 18.395 1.00 83.88 86 HIS A O 1
ATOM 699 N N . LEU A 1 87 ? -23.628 -8.071 18.057 1.00 83.38 87 LEU A N 1
ATOM 700 C CA . LEU A 1 87 ? -24.572 -8.667 17.100 1.00 83.38 87 LEU A CA 1
ATOM 701 C C . LEU A 1 87 ? -23.887 -9.159 15.818 1.00 83.38 87 LEU A C 1
ATOM 703 O O . LEU A 1 87 ? -24.359 -10.090 15.175 1.00 83.38 87 LEU A O 1
ATOM 707 N N . VAL A 1 88 ? -22.774 -8.526 15.438 1.00 89.19 88 VAL A N 1
ATOM 708 C CA . VAL A 1 88 ? -22.053 -8.810 14.193 1.00 89.19 88 VAL A CA 1
ATOM 709 C C . VAL A 1 88 ? -20.561 -8.962 14.478 1.00 89.19 88 VAL A C 1
ATOM 711 O O . VAL A 1 88 ? -19.980 -8.194 15.253 1.00 89.19 88 VAL A O 1
ATOM 714 N N . LYS A 1 89 ? -19.924 -9.938 13.816 1.00 91.88 89 LYS A N 1
ATOM 715 C CA . LYS A 1 89 ? -18.466 -10.133 13.856 1.00 91.88 89 LYS A CA 1
ATOM 716 C C . LYS A 1 89 ? -17.747 -8.849 13.440 1.00 91.88 89 LYS A C 1
ATOM 718 O O . LYS A 1 89 ? -18.117 -8.209 12.454 1.00 91.88 89 LYS A O 1
ATOM 723 N N . TRP A 1 90 ? -16.695 -8.479 14.171 1.00 93.62 90 TRP A N 1
ATOM 724 C CA . TRP A 1 90 ? -15.988 -7.215 13.940 1.00 93.62 90 TRP A CA 1
ATOM 725 C C . TRP A 1 90 ? -15.390 -7.131 12.533 1.00 93.62 90 TRP A C 1
ATOM 727 O O . TRP A 1 90 ? -15.399 -6.070 11.919 1.00 93.62 90 TRP A O 1
ATOM 737 N N . GLU A 1 91 ? -14.940 -8.263 11.997 1.00 93.44 91 GLU A N 1
ATOM 738 C CA . GLU A 1 91 ? -14.380 -8.387 10.654 1.00 93.44 91 GLU A CA 1
ATOM 739 C C . GLU A 1 91 ? -15.383 -7.987 9.570 1.00 93.44 91 GLU A C 1
ATOM 741 O O . GLU A 1 91 ? -14.968 -7.401 8.579 1.00 93.44 91 GLU A O 1
ATOM 746 N N . VAL A 1 92 ? -16.680 -8.244 9.778 1.00 93.88 92 VAL A N 1
ATOM 747 C CA . VAL A 1 92 ? -17.760 -7.829 8.866 1.00 93.88 92 VAL A CA 1
ATOM 748 C C . VAL A 1 92 ? -18.062 -6.343 9.051 1.00 93.88 92 VAL A C 1
ATOM 750 O O . VAL A 1 92 ? -18.190 -5.609 8.075 1.00 93.88 92 VAL A O 1
ATOM 753 N N . VAL A 1 93 ? -18.095 -5.860 10.297 1.00 94.31 93 VAL A N 1
ATOM 754 C CA . VAL A 1 93 ? -18.357 -4.446 10.621 1.00 94.31 93 VAL A CA 1
ATOM 755 C C . VAL A 1 93 ? -17.373 -3.495 9.924 1.00 94.31 93 VAL A C 1
ATOM 757 O O . VAL A 1 93 ? -17.787 -2.434 9.449 1.00 94.31 93 VAL A O 1
ATOM 760 N N . ILE A 1 94 ? -16.095 -3.881 9.835 1.00 95.50 94 ILE A N 1
ATOM 761 C CA . ILE A 1 94 ? -15.020 -3.080 9.220 1.00 95.50 94 ILE A CA 1
ATOM 762 C C . ILE A 1 94 ? -14.889 -3.244 7.692 1.00 95.50 94 ILE A C 1
ATOM 764 O O . ILE A 1 94 ? -13.903 -2.782 7.106 1.00 95.50 94 ILE A O 1
ATOM 768 N N . THR A 1 95 ? -15.829 -3.933 7.041 1.00 94.12 95 THR A N 1
ATOM 769 C CA . THR A 1 95 ? -15.911 -3.977 5.571 1.00 94.12 95 THR A CA 1
ATOM 770 C C . THR A 1 95 ? -16.651 -2.758 5.022 1.00 94.12 95 THR A C 1
ATOM 772 O O . THR A 1 95 ? -17.266 -1.973 5.759 1.00 94.12 95 THR A O 1
ATOM 775 N N . SER A 1 96 ? -16.557 -2.546 3.708 1.00 92.88 96 SER A N 1
ATOM 776 C CA . SER A 1 96 ? -17.259 -1.438 3.069 1.00 92.88 96 SER A CA 1
ATOM 777 C C . SER A 1 96 ? -18.777 -1.643 3.115 1.00 92.88 96 SER A C 1
ATOM 779 O O . SER A 1 96 ? -19.265 -2.769 3.137 1.00 92.88 96 SER A O 1
ATOM 781 N N . LYS A 1 97 ? -19.550 -0.551 3.059 1.00 92.31 97 LYS A N 1
ATOM 782 C CA . LYS A 1 97 ? -21.020 -0.645 2.974 1.00 92.31 97 LYS A CA 1
ATOM 783 C C . LYS A 1 97 ? -21.493 -1.422 1.740 1.00 92.31 97 LYS A C 1
ATOM 785 O O . LYS A 1 97 ? -22.517 -2.087 1.798 1.00 92.31 97 LYS A O 1
ATOM 790 N N . LYS A 1 98 ? -20.726 -1.362 0.643 1.00 94.25 98 LYS A N 1
ATOM 791 C CA . LYS A 1 98 ? -20.998 -2.120 -0.589 1.00 94.25 98 LYS A CA 1
ATOM 792 C C . LYS A 1 98 ? -20.838 -3.632 -0.395 1.00 94.25 98 LYS A C 1
ATOM 794 O O . LYS A 1 98 ? -21.482 -4.395 -1.095 1.00 94.25 98 LYS A O 1
ATOM 799 N N . GLU A 1 99 ? -20.006 -4.045 0.557 1.00 92.31 99 GLU A N 1
ATOM 800 C CA . GLU A 1 99 ? -19.752 -5.446 0.915 1.00 92.31 99 GLU A CA 1
ATOM 801 C C . GLU A 1 99 ? -20.585 -5.898 2.133 1.00 92.31 99 GLU A C 1
ATOM 803 O O . GLU A 1 99 ? -20.325 -6.956 2.698 1.00 92.31 99 GLU A O 1
ATOM 808 N N . GLY A 1 100 ? -21.574 -5.102 2.564 1.00 89.81 100 GLY A N 1
ATOM 809 C CA . GLY A 1 100 ? -22.457 -5.431 3.692 1.00 89.81 100 GLY A CA 1
ATOM 810 C C . GLY A 1 100 ? -21.946 -5.009 5.077 1.00 89.81 100 GLY A C 1
ATOM 811 O O . GLY A 1 100 ? -22.571 -5.336 6.085 1.00 89.81 100 GLY A O 1
ATOM 812 N N . GLY A 1 101 ? -20.835 -4.272 5.156 1.00 93.38 101 GLY A N 1
ATOM 813 C CA . GLY A 1 101 ? -20.309 -3.725 6.409 1.00 93.38 101 GLY A CA 1
ATOM 814 C C . GLY A 1 101 ? -20.947 -2.405 6.841 1.00 93.38 101 GLY A C 1
ATOM 815 O O . GLY A 1 101 ? -21.756 -1.800 6.137 1.00 93.38 101 GLY A O 1
ATOM 816 N N . LEU A 1 102 ? -20.517 -1.884 7.995 1.00 92.94 102 LEU A N 1
ATOM 817 C CA . LEU A 1 102 ? -20.981 -0.580 8.500 1.00 92.94 102 LEU A CA 1
ATOM 818 C C . LEU A 1 102 ? -20.164 0.599 7.947 1.00 92.94 102 LEU A C 1
ATOM 820 O O . LEU A 1 102 ? -20.473 1.761 8.224 1.00 92.94 102 LEU A O 1
ATOM 824 N N . GLY A 1 103 ? -19.127 0.324 7.149 1.00 91.25 103 GLY A N 1
ATOM 825 C CA . GLY A 1 103 ? -18.224 1.342 6.619 1.00 91.25 103 GLY A CA 1
ATOM 826 C C . GLY A 1 103 ? -17.256 1.898 7.663 1.00 91.25 103 GLY A C 1
ATOM 827 O O . GLY A 1 103 ? -16.805 3.032 7.510 1.00 91.25 103 GLY A O 1
ATOM 828 N N . ILE A 1 104 ? -16.957 1.130 8.717 1.00 95.62 104 ILE A N 1
ATOM 829 C CA . ILE A 1 104 ? -15.856 1.427 9.645 1.00 95.62 104 ILE A CA 1
ATOM 830 C C . ILE A 1 104 ? -14.539 1.016 8.989 1.00 95.62 104 ILE A C 1
ATOM 832 O O . ILE A 1 104 ? -14.461 -0.036 8.359 1.00 95.62 104 ILE A O 1
ATOM 836 N N . LYS A 1 105 ? -13.485 1.831 9.100 1.00 94.75 105 LYS A N 1
ATOM 837 C CA . LYS A 1 105 ? -12.231 1.540 8.391 1.00 94.75 105 LYS A CA 1
ATOM 838 C C . LYS A 1 105 ? -11.489 0.363 9.015 1.00 94.75 105 LYS A C 1
ATOM 840 O O . LYS A 1 105 ? -11.191 0.342 10.209 1.00 94.75 105 LYS A O 1
ATOM 845 N N . ASN A 1 106 ? -11.052 -0.560 8.163 1.00 95.88 106 ASN A N 1
ATOM 846 C CA . ASN A 1 106 ? -10.055 -1.557 8.532 1.00 95.88 106 ASN A CA 1
ATOM 847 C C . ASN A 1 106 ? -8.676 -0.891 8.709 1.00 95.88 106 ASN A C 1
ATOM 849 O O . ASN A 1 106 ? -8.009 -0.539 7.731 1.00 95.88 106 ASN A O 1
ATOM 853 N N . LEU A 1 107 ? -8.221 -0.761 9.959 1.00 95.69 107 LEU A N 1
ATOM 854 C CA . LEU A 1 107 ? -6.950 -0.110 10.305 1.00 95.69 107 LEU A CA 1
ATOM 855 C C . LEU A 1 107 ? -5.729 -0.733 9.632 1.00 95.69 107 LEU A C 1
ATOM 857 O O . LEU A 1 107 ? -4.803 -0.024 9.237 1.00 95.69 107 LEU A O 1
ATOM 861 N N . LYS A 1 108 ? -5.713 -2.061 9.484 1.00 94.62 108 LYS A N 1
ATOM 862 C CA . LYS A 1 108 ? -4.605 -2.774 8.840 1.00 94.62 108 LYS A CA 1
ATOM 863 C C . LYS A 1 108 ? -4.524 -2.409 7.359 1.00 94.62 108 LYS A C 1
ATOM 865 O O . LYS A 1 108 ? -3.434 -2.144 6.850 1.00 94.62 108 LYS A O 1
ATOM 870 N N . ALA A 1 109 ? -5.668 -2.375 6.678 1.00 94.12 109 ALA A N 1
ATOM 871 C CA . ALA A 1 109 ? -5.749 -1.970 5.278 1.00 94.12 109 ALA A CA 1
ATOM 872 C C . ALA A 1 109 ? -5.403 -0.482 5.100 1.00 94.12 109 ALA A C 1
ATOM 874 O O . ALA A 1 109 ? -4.623 -0.143 4.211 1.00 94.12 109 ALA A O 1
ATOM 875 N N . GLN A 1 110 ? -5.903 0.385 5.986 1.00 95.12 110 GLN A N 1
ATOM 876 C CA . GLN A 1 110 ? -5.640 1.825 5.961 1.00 95.12 110 GLN A CA 1
ATOM 877 C C . GLN A 1 110 ? -4.159 2.155 6.203 1.00 95.12 110 GLN A C 1
ATOM 879 O O . GLN A 1 110 ? -3.576 2.948 5.471 1.00 95.12 110 GLN A O 1
ATOM 884 N N . ASN A 1 111 ? -3.509 1.536 7.193 1.00 94.69 111 ASN A N 1
ATOM 885 C CA . ASN A 1 111 ? -2.074 1.728 7.409 1.00 94.69 111 ASN A CA 1
ATOM 886 C C . ASN A 1 111 ? -1.263 1.267 6.194 1.00 94.69 111 ASN A C 1
ATOM 888 O O . ASN A 1 111 ? -0.352 1.966 5.758 1.00 94.69 111 ASN A O 1
ATOM 892 N N . LYS A 1 112 ? -1.630 0.127 5.598 1.00 92.81 112 LYS A N 1
ATOM 893 C CA . LYS A 1 112 ? -0.977 -0.362 4.384 1.00 92.81 112 LYS A CA 1
ATOM 894 C C . LYS A 1 112 ? -1.119 0.626 3.223 1.00 92.81 112 LYS A C 1
ATOM 896 O O . LYS A 1 112 ? -0.118 0.927 2.583 1.00 92.81 112 LYS A O 1
ATOM 901 N N . SER A 1 113 ? -2.313 1.162 2.970 1.00 93.00 113 SER A N 1
ATOM 902 C CA . SER A 1 113 ? -2.525 2.123 1.878 1.00 93.00 113 SER A CA 1
ATOM 903 C C . SER A 1 113 ? -1.773 3.441 2.100 1.00 93.00 113 SER A C 1
ATOM 905 O O . SER A 1 113 ? -1.148 3.953 1.172 1.00 93.00 113 SER A O 1
ATOM 907 N N . LEU A 1 114 ? -1.741 3.950 3.336 1.00 93.75 114 LEU A N 1
ATOM 908 C CA . LEU A 1 114 ? -0.970 5.144 3.691 1.00 93.75 114 LEU A CA 1
ATOM 909 C C . LEU A 1 114 ? 0.539 4.946 3.497 1.00 93.75 114 LEU A C 1
ATOM 911 O O . LEU A 1 114 ? 1.214 5.853 3.017 1.00 93.75 114 LEU A O 1
ATOM 915 N N . LEU A 1 115 ? 1.072 3.764 3.810 1.00 92.38 115 LEU A N 1
ATOM 916 C CA . LEU A 1 115 ? 2.479 3.447 3.554 1.00 92.38 115 LEU A CA 1
ATOM 917 C C . LEU A 1 115 ? 2.771 3.275 2.055 1.00 92.38 115 LEU A C 1
ATOM 919 O O . LEU A 1 115 ? 3.807 3.737 1.581 1.00 92.38 115 LEU A O 1
ATOM 923 N N . LEU A 1 116 ? 1.850 2.680 1.288 1.00 92.12 116 LEU A N 1
ATOM 924 C CA . LEU A 1 116 ? 1.959 2.574 -0.173 1.00 92.12 116 LEU A CA 1
ATOM 925 C C . LEU A 1 116 ? 2.000 3.943 -0.863 1.00 92.12 116 LEU A C 1
ATOM 927 O O . LEU A 1 116 ? 2.700 4.094 -1.864 1.00 92.12 116 LEU A O 1
ATOM 931 N N . LYS A 1 117 ? 1.328 4.959 -0.305 1.00 90.81 117 LYS A N 1
ATOM 932 C CA . LYS A 1 117 ? 1.381 6.340 -0.811 1.00 90.81 117 LYS A CA 1
ATOM 933 C C . LYS A 1 117 ? 2.818 6.862 -0.937 1.00 90.81 117 LYS A C 1
ATOM 935 O O . LYS A 1 117 ? 3.103 7.606 -1.869 1.00 90.81 117 LYS A O 1
ATOM 940 N N . TRP A 1 118 ? 3.733 6.462 -0.051 1.00 90.69 118 TRP A N 1
ATOM 941 C CA . TRP A 1 118 ? 5.144 6.861 -0.135 1.00 90.69 118 TRP A CA 1
ATOM 942 C C . TRP A 1 118 ? 5.862 6.258 -1.341 1.00 90.69 118 TRP A C 1
ATOM 944 O O . TRP A 1 118 ? 6.656 6.944 -1.979 1.00 90.69 118 TRP A O 1
ATOM 954 N N . LEU A 1 119 ? 5.567 5.002 -1.685 1.00 91.38 119 LEU A N 1
ATOM 955 C CA . LEU A 1 119 ? 6.101 4.366 -2.891 1.00 91.38 119 LEU A CA 1
ATOM 956 C C . LEU A 1 119 ? 5.519 4.988 -4.157 1.00 91.38 119 LEU A C 1
ATOM 958 O O . LEU A 1 119 ? 6.256 5.246 -5.105 1.00 91.38 119 LEU A O 1
ATOM 962 N N . TRP A 1 120 ? 4.217 5.276 -4.148 1.00 90.50 120 TRP A N 1
ATOM 963 C CA . TRP A 1 120 ? 3.571 6.000 -5.238 1.00 90.50 120 TRP A CA 1
ATOM 964 C C . TRP A 1 120 ? 4.201 7.372 -5.440 1.00 90.50 120 TRP A C 1
ATOM 966 O O . TRP A 1 120 ? 4.593 7.711 -6.552 1.00 90.50 120 TRP A O 1
ATOM 976 N N . SER A 1 121 ? 4.385 8.121 -4.354 1.00 89.81 121 SER A N 1
ATOM 977 C CA . SER A 1 121 ? 5.072 9.408 -4.385 1.00 89.81 121 SER A CA 1
ATOM 978 C C . SER A 1 121 ? 6.503 9.261 -4.908 1.00 89.81 121 SER A C 1
ATOM 980 O O . SER A 1 121 ? 6.910 9.991 -5.801 1.00 89.81 121 SER A O 1
ATOM 982 N N . LEU A 1 122 ? 7.261 8.252 -4.467 1.00 89.69 122 LEU A N 1
ATOM 983 C CA . LEU A 1 122 ? 8.610 8.010 -4.986 1.00 89.69 122 LEU A CA 1
ATOM 984 C C . LEU A 1 122 ? 8.619 7.810 -6.511 1.00 89.69 122 LEU A C 1
ATOM 986 O O . LEU A 1 122 ? 9.481 8.377 -7.188 1.00 89.69 122 LEU A O 1
ATOM 990 N N . ALA A 1 123 ? 7.683 7.024 -7.041 1.00 88.44 123 ALA A N 1
ATOM 991 C CA . ALA A 1 123 ? 7.607 6.706 -8.462 1.00 88.44 123 ALA A CA 1
ATOM 992 C C . ALA A 1 123 ? 7.107 7.894 -9.303 1.00 88.44 123 ALA A C 1
ATOM 994 O O . ALA A 1 123 ? 7.716 8.222 -10.324 1.00 88.44 123 ALA A O 1
ATOM 995 N N . ALA A 1 124 ? 6.039 8.559 -8.855 1.00 84.31 124 ALA A N 1
ATOM 996 C CA . ALA A 1 124 ? 5.367 9.633 -9.582 1.00 84.31 124 ALA A CA 1
ATOM 997 C C . ALA A 1 124 ? 6.084 10.992 -9.478 1.00 84.31 124 ALA A C 1
ATOM 999 O O . ALA A 1 124 ? 6.032 11.787 -10.416 1.00 84.31 124 ALA A O 1
ATOM 1000 N N . ASP A 1 125 ? 6.746 11.278 -8.352 1.00 73.88 125 ASP A N 1
ATOM 1001 C CA . ASP A 1 125 ? 7.117 12.648 -7.987 1.00 73.88 125 ASP A CA 1
ATOM 1002 C C . ASP A 1 125 ? 8.424 13.166 -8.617 1.00 73.88 125 ASP A C 1
ATOM 1004 O O . ASP A 1 125 ? 9.426 12.451 -8.818 1.00 73.88 125 ASP A O 1
ATOM 1008 N N . LYS A 1 126 ? 8.402 14.479 -8.868 1.00 68.44 126 LYS A N 1
ATOM 1009 C CA . LYS A 1 126 ? 9.472 15.348 -9.351 1.00 68.44 126 LYS A CA 1
ATOM 1010 C C . LYS A 1 126 ? 10.243 15.924 -8.146 1.00 68.44 126 LYS A C 1
ATOM 1012 O O . LYS A 1 126 ? 9.769 16.782 -7.426 1.00 68.44 126 LYS A O 1
ATOM 1017 N N . GLN A 1 127 ? 11.482 15.467 -7.965 1.00 68.25 127 GLN A N 1
ATOM 1018 C CA . GLN A 1 127 ? 12.557 16.131 -7.199 1.00 68.25 127 GLN A CA 1
ATOM 1019 C C . GLN A 1 127 ? 12.354 16.514 -5.705 1.00 68.25 127 GLN A C 1
ATOM 1021 O O . GLN A 1 127 ? 13.089 17.368 -5.210 1.00 68.25 127 GLN A O 1
ATOM 1026 N N . GLY A 1 128 ? 11.489 15.853 -4.929 1.00 83.44 128 GLY A N 1
ATOM 1027 C CA . GLY A 1 128 ? 11.453 16.065 -3.470 1.00 83.44 128 GLY A CA 1
ATOM 1028 C C . GLY A 1 128 ? 12.786 15.753 -2.750 1.00 83.44 128 GLY A C 1
ATOM 1029 O O . GLY A 1 128 ? 13.442 14.750 -3.044 1.00 83.44 128 GLY A O 1
ATOM 1030 N N . LEU A 1 129 ? 13.184 16.576 -1.767 1.00 88.88 129 LEU A N 1
ATOM 1031 C CA . LEU A 1 129 ? 14.429 16.384 -0.994 1.00 88.88 129 LEU A CA 1
ATOM 1032 C C . LEU A 1 129 ? 14.456 15.033 -0.260 1.00 88.88 129 LEU A C 1
ATOM 1034 O O . LEU A 1 129 ? 15.458 14.322 -0.299 1.00 88.88 129 LEU A O 1
ATOM 1038 N N . TRP A 1 130 ? 13.329 14.631 0.336 1.00 88.69 130 TRP A N 1
ATOM 1039 C CA . TRP A 1 130 ? 13.183 13.331 0.999 1.00 88.69 130 TRP A CA 1
ATOM 1040 C C . TRP A 1 130 ? 13.500 12.164 0.048 1.00 88.69 130 TRP A C 1
ATOM 1042 O O . TRP A 1 130 ? 14.160 11.206 0.442 1.00 88.69 130 TRP A O 1
ATOM 1052 N N . LYS A 1 131 ? 13.096 12.262 -1.226 1.00 89.50 131 LYS A N 1
ATOM 1053 C CA . LYS A 1 131 ? 13.372 11.257 -2.258 1.00 89.50 131 LYS A CA 1
ATOM 1054 C C . LYS A 1 131 ? 14.861 11.196 -2.577 1.00 89.50 131 LYS A C 1
ATOM 1056 O O . LYS A 1 131 ? 15.390 10.095 -2.702 1.00 89.50 131 LYS A O 1
ATOM 1061 N N . LYS A 1 132 ? 15.546 12.344 -2.661 1.00 89.62 132 LYS A N 1
ATOM 1062 C CA . LYS A 1 132 ? 17.010 12.392 -2.836 1.00 89.62 132 LYS A CA 1
ATOM 1063 C C . LYS A 1 132 ? 17.718 11.688 -1.676 1.00 89.62 132 LYS A C 1
ATOM 1065 O O . LYS A 1 132 ? 18.561 10.839 -1.929 1.00 89.62 132 LYS A O 1
ATOM 1070 N N . ILE A 1 133 ? 17.309 11.958 -0.434 1.00 89.56 133 ILE A N 1
ATOM 1071 C CA . ILE A 1 133 ? 17.860 11.310 0.770 1.00 89.56 133 ILE A CA 1
ATOM 1072 C C . ILE A 1 133 ? 17.631 9.793 0.736 1.00 89.56 133 ILE A C 1
ATOM 1074 O O . ILE A 1 133 ? 18.549 9.015 0.982 1.00 89.56 133 ILE A O 1
ATOM 1078 N N . ILE A 1 134 ? 16.413 9.358 0.408 1.00 89.50 134 ILE A N 1
ATOM 1079 C CA . ILE A 1 134 ? 16.062 7.937 0.334 1.00 89.50 134 ILE A CA 1
ATOM 1080 C C . ILE A 1 134 ? 16.854 7.221 -0.769 1.00 89.50 134 IL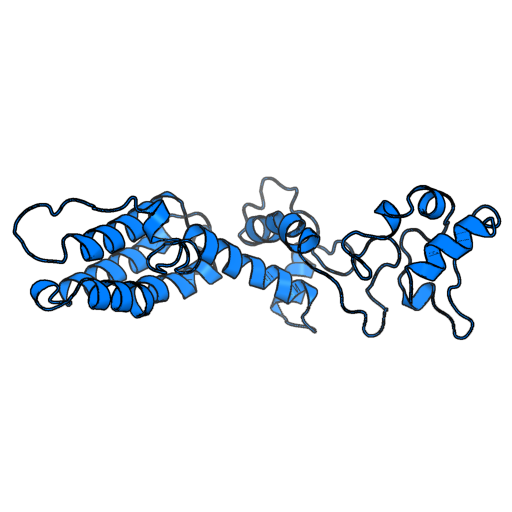E A C 1
ATOM 1082 O O . ILE A 1 134 ? 17.395 6.148 -0.521 1.00 89.50 134 ILE A O 1
ATOM 1086 N N . ILE A 1 135 ? 16.969 7.810 -1.962 1.00 89.19 135 ILE A N 1
ATOM 1087 C CA . ILE A 1 135 ? 17.750 7.232 -3.065 1.00 89.19 135 ILE A CA 1
ATOM 1088 C C . ILE A 1 135 ? 19.244 7.214 -2.728 1.00 89.19 135 ILE A C 1
ATOM 1090 O O . ILE A 1 135 ? 19.895 6.209 -2.987 1.00 89.19 135 ILE A O 1
ATOM 1094 N N . ALA A 1 136 ? 19.782 8.279 -2.127 1.00 89.19 136 ALA A N 1
ATOM 1095 C CA . ALA A 1 136 ? 21.185 8.338 -1.718 1.00 89.19 136 ALA A CA 1
ATOM 1096 C C . ALA A 1 136 ? 21.516 7.273 -0.663 1.00 89.19 136 ALA A C 1
ATOM 1098 O O . ALA A 1 136 ? 22.578 6.664 -0.713 1.00 89.19 136 ALA A O 1
ATOM 1099 N N . ARG A 1 137 ? 20.588 7.011 0.265 1.00 87.50 137 ARG A N 1
ATOM 1100 C CA . ARG A 1 137 ? 20.774 6.016 1.324 1.00 87.50 137 ARG A CA 1
ATOM 1101 C C . ARG A 1 137 ? 20.616 4.573 0.846 1.00 87.50 137 ARG A C 1
ATOM 1103 O O . ARG A 1 137 ? 21.370 3.718 1.284 1.00 87.50 137 ARG A O 1
ATOM 1110 N N . TYR A 1 138 ? 19.602 4.291 0.028 1.00 87.75 138 TYR A N 1
ATOM 1111 C CA . TYR A 1 138 ? 19.212 2.917 -0.326 1.00 87.75 138 TYR A CA 1
ATOM 1112 C C . TYR A 1 138 ? 19.589 2.508 -1.752 1.00 87.75 138 TYR A C 1
ATOM 1114 O O . TYR A 1 138 ? 19.323 1.377 -2.149 1.00 87.75 138 TYR A O 1
ATOM 1122 N N . GLY A 1 139 ? 20.158 3.413 -2.545 1.00 88.50 139 GLY A N 1
ATOM 1123 C CA . GLY A 1 139 ? 20.425 3.183 -3.958 1.00 88.50 139 GLY A CA 1
ATOM 1124 C C . GLY A 1 139 ? 19.150 3.096 -4.800 1.00 88.50 139 GLY A C 1
ATOM 1125 O O . GLY A 1 139 ? 18.024 2.965 -4.307 1.00 88.50 139 GLY A O 1
ATOM 1126 N N . ARG A 1 140 ? 19.323 3.158 -6.120 1.00 87.56 140 ARG A N 1
ATOM 1127 C CA . ARG A 1 140 ? 18.227 3.070 -7.089 1.00 87.56 140 ARG A CA 1
ATOM 1128 C C . ARG A 1 140 ? 18.199 1.699 -7.760 1.00 87.56 140 ARG A C 1
ATOM 1130 O O . ARG A 1 140 ? 19.245 1.143 -8.080 1.00 87.56 140 ARG A O 1
ATOM 1137 N N . GLU A 1 141 ? 16.999 1.177 -7.982 1.00 85.56 141 GLU A N 1
ATOM 1138 C CA . GLU A 1 141 ? 16.748 -0.027 -8.774 1.00 85.56 141 GLU A CA 1
ATOM 1139 C C . GLU A 1 141 ? 15.822 0.361 -9.924 1.00 85.56 141 GLU A C 1
ATOM 1141 O O . GLU A 1 141 ? 14.611 0.534 -9.762 1.00 85.56 141 GLU A O 1
ATOM 1146 N N . GLY A 1 142 ? 16.432 0.586 -11.086 1.00 84.12 142 GLY A N 1
ATOM 1147 C CA . GLY A 1 142 ? 15.723 1.041 -12.272 1.00 84.12 142 GLY A CA 1
ATOM 1148 C C . GLY A 1 142 ? 15.117 2.450 -12.145 1.00 84.12 142 GLY A C 1
ATOM 1149 O O . GLY A 1 142 ? 15.527 3.268 -11.314 1.00 84.12 142 GLY A O 1
ATOM 1150 N N . PRO A 1 143 ? 14.129 2.786 -12.989 1.00 84.00 143 PRO A N 1
ATOM 1151 C CA . PRO A 1 143 ? 13.594 4.143 -13.070 1.00 84.00 143 PRO A CA 1
ATOM 1152 C C . PRO A 1 143 ? 12.662 4.505 -11.909 1.00 84.00 143 PRO A C 1
ATOM 1154 O O . PRO A 1 143 ? 12.518 5.690 -11.592 1.00 84.00 143 PRO A O 1
ATOM 1157 N N . TRP A 1 144 ? 12.040 3.518 -11.267 1.00 87.62 144 TRP A N 1
ATOM 1158 C CA . TRP A 1 144 ? 10.820 3.738 -10.485 1.00 87.62 144 TRP A CA 1
ATOM 1159 C C . TRP A 1 144 ? 10.991 3.565 -8.977 1.00 87.62 144 TRP A C 1
ATOM 1161 O O . TRP A 1 144 ? 10.196 4.115 -8.216 1.00 87.62 144 TRP A O 1
ATOM 1171 N N . THR A 1 145 ? 12.014 2.833 -8.527 1.00 89.19 145 THR A N 1
ATOM 1172 C CA . THR A 1 145 ? 12.130 2.433 -7.120 1.00 89.19 145 THR A CA 1
ATOM 1173 C C . THR A 1 145 ? 13.572 2.404 -6.608 1.00 89.19 145 THR A C 1
ATOM 1175 O O . THR A 1 145 ? 14.532 2.609 -7.353 1.00 89.19 145 THR A O 1
ATOM 1178 N N . THR A 1 146 ? 13.727 2.208 -5.299 1.00 89.69 146 THR A N 1
ATOM 1179 C CA . THR A 1 146 ? 15.031 1.988 -4.653 1.00 89.69 146 THR A CA 1
ATOM 1180 C C . THR A 1 146 ? 15.424 0.520 -4.721 1.00 89.69 146 THR A C 1
ATOM 1182 O O . THR A 1 146 ? 14.556 -0.337 -4.903 1.00 89.69 146 THR A O 1
ATOM 1185 N N . GLN A 1 147 ? 16.692 0.208 -4.463 1.00 88.00 147 GLN A N 1
ATOM 1186 C CA . GLN A 1 147 ? 17.105 -1.185 -4.286 1.00 88.00 147 GLN A CA 1
ATOM 1187 C C . GLN A 1 147 ? 16.368 -1.843 -3.118 1.00 88.00 147 GLN A C 1
ATOM 1189 O O . GLN A 1 147 ? 15.933 -1.192 -2.157 1.00 88.00 147 GLN A O 1
ATOM 1194 N N . ALA A 1 148 ? 16.183 -3.157 -3.227 1.00 83.56 148 ALA A N 1
ATOM 1195 C CA . ALA A 1 148 ? 15.702 -3.966 -2.121 1.00 83.56 148 ALA A CA 1
ATOM 1196 C C . ALA A 1 148 ? 16.695 -3.900 -0.949 1.00 83.56 148 ALA A C 1
ATOM 1198 O O . ALA A 1 148 ? 17.894 -4.113 -1.116 1.00 83.56 148 ALA A O 1
ATOM 1199 N N . VAL A 1 149 ? 16.184 -3.649 0.257 1.00 77.75 149 VAL A N 1
ATOM 1200 C CA . VAL A 1 149 ? 17.010 -3.590 1.469 1.00 77.75 149 VAL A CA 1
ATOM 1201 C C . VAL A 1 149 ? 17.346 -5.016 1.914 1.00 77.75 149 VAL A C 1
ATOM 1203 O O . VAL A 1 149 ? 16.522 -5.685 2.547 1.00 77.75 149 VAL A O 1
ATOM 1206 N N . LYS A 1 150 ? 18.540 -5.493 1.540 1.00 69.94 150 LYS A N 1
ATOM 1207 C CA . LYS A 1 150 ? 19.009 -6.870 1.783 1.00 69.94 150 LYS A CA 1
ATOM 1208 C C . LYS A 1 150 ? 19.688 -7.063 3.144 1.00 69.94 150 LYS A C 1
ATOM 1210 O O . LYS A 1 150 ? 19.765 -8.191 3.621 1.00 69.94 150 LYS A O 1
ATOM 1215 N N . THR A 1 151 ? 20.155 -5.999 3.798 1.00 62.41 151 THR A N 1
ATOM 1216 C CA . THR A 1 151 ? 20.957 -6.132 5.021 1.00 62.41 151 THR A CA 1
ATOM 1217 C C . THR A 1 151 ? 20.089 -6.404 6.268 1.00 62.41 151 THR A C 1
ATOM 1219 O O . THR A 1 151 ? 19.057 -5.752 6.481 1.00 62.41 151 THR A O 1
ATOM 1222 N N . PRO A 1 152 ? 20.484 -7.352 7.145 1.00 57.97 152 PRO A N 1
ATOM 1223 C CA . PRO A 1 152 ? 19.788 -7.623 8.410 1.00 57.97 152 PRO A CA 1
ATOM 1224 C C . PRO A 1 152 ? 19.777 -6.423 9.366 1.00 57.97 152 PRO A C 1
ATOM 1226 O O . PRO A 1 152 ? 18.813 -6.230 10.113 1.00 57.97 152 PRO A O 1
ATOM 1229 N N . TYR A 1 153 ? 20.832 -5.605 9.314 1.00 52.44 153 TYR A N 1
ATOM 1230 C CA . TYR A 1 153 ? 21.061 -4.461 10.197 1.00 52.44 153 TYR A CA 1
ATOM 1231 C C . TYR A 1 153 ? 20.157 -3.266 9.878 1.00 52.44 153 TYR A C 1
ATOM 1233 O O . TYR A 1 153 ? 19.756 -2.528 10.781 1.00 52.44 153 TYR A O 1
ATOM 1241 N N . GLU A 1 154 ? 19.713 -3.130 8.627 1.00 54.12 154 GLU A N 1
ATOM 1242 C CA . GLU A 1 154 ? 18.768 -2.094 8.221 1.00 54.12 154 GLU A CA 1
ATOM 1243 C C . GLU A 1 154 ? 17.325 -2.507 8.533 1.00 54.12 154 GLU A C 1
ATOM 1245 O O . GLU A 1 154 ? 16.476 -2.769 7.674 1.00 54.12 154 GLU A O 1
ATOM 1250 N N . ARG A 1 155 ? 17.005 -2.525 9.830 1.00 60.91 155 ARG A N 1
ATOM 1251 C CA . ARG A 1 155 ? 15.633 -2.640 10.355 1.00 60.91 155 ARG A CA 1
ATOM 1252 C C . ARG A 1 155 ? 14.895 -1.299 10.247 1.00 60.91 155 ARG A C 1
ATOM 1254 O O . ARG A 1 155 ? 14.325 -0.805 11.216 1.00 60.91 155 ARG A O 1
ATOM 1261 N N . GLY A 1 156 ? 14.933 -0.695 9.061 1.00 74.75 156 GLY A N 1
ATOM 1262 C CA . GLY A 1 156 ? 14.367 0.622 8.791 1.00 74.75 156 GLY A CA 1
ATOM 1263 C C . GLY A 1 156 ? 12.874 0.591 8.461 1.00 74.75 156 GLY A C 1
ATOM 1264 O O . GLY A 1 156 ? 12.347 -0.383 7.919 1.00 74.75 156 GLY A O 1
ATOM 1265 N N . LEU A 1 157 ? 12.198 1.708 8.734 1.00 83.25 157 LEU A N 1
ATOM 1266 C CA . LEU A 1 157 ? 10.852 1.989 8.229 1.00 83.25 157 LEU A CA 1
ATOM 1267 C C . LEU A 1 157 ? 10.781 1.793 6.705 1.00 83.25 157 LEU A C 1
ATOM 1269 O O . LEU A 1 157 ? 9.881 1.113 6.212 1.00 83.25 157 LEU A O 1
ATOM 1273 N N . TRP A 1 158 ? 11.777 2.314 5.978 1.00 87.31 158 TRP A N 1
ATOM 1274 C CA . TRP A 1 158 ? 11.818 2.244 4.520 1.00 87.31 158 TRP A CA 1
ATOM 1275 C C . TRP A 1 158 ? 11.837 0.811 3.990 1.00 87.31 158 TRP A C 1
ATOM 1277 O O . TRP A 1 158 ? 11.126 0.524 3.040 1.00 87.31 158 TRP A O 1
ATOM 1287 N N . ARG A 1 159 ? 12.535 -0.128 4.645 1.00 86.94 159 ARG A N 1
ATOM 1288 C CA . ARG A 1 159 ? 12.484 -1.555 4.276 1.00 86.94 159 ARG A CA 1
ATOM 1289 C C . ARG A 1 159 ? 11.053 -2.096 4.311 1.00 86.94 159 ARG A C 1
ATOM 1291 O O . ARG A 1 159 ? 10.633 -2.805 3.404 1.00 86.94 159 ARG A O 1
ATOM 1298 N N . THR A 1 160 ? 10.284 -1.726 5.336 1.00 87.19 160 THR A N 1
ATOM 1299 C CA . THR A 1 160 ? 8.879 -2.153 5.470 1.00 87.19 160 THR A CA 1
ATOM 1300 C C . THR A 1 160 ? 8.001 -1.560 4.371 1.00 87.19 160 THR A C 1
ATOM 1302 O O . THR A 1 160 ? 7.117 -2.248 3.866 1.00 87.19 160 THR A O 1
ATOM 1305 N N . ILE A 1 161 ? 8.256 -0.308 3.986 1.00 90.31 161 ILE A N 1
ATOM 1306 C CA . ILE A 1 161 ? 7.570 0.367 2.879 1.00 90.31 161 ILE A CA 1
ATOM 1307 C C . ILE A 1 161 ? 7.970 -0.286 1.546 1.00 90.31 161 ILE A C 1
ATOM 1309 O O . ILE A 1 161 ? 7.113 -0.804 0.837 1.00 90.31 161 ILE A O 1
ATOM 1313 N N . ARG A 1 162 ? 9.270 -0.369 1.245 1.00 89.62 162 ARG A N 1
ATOM 1314 C CA . ARG A 1 162 ? 9.852 -0.918 0.010 1.00 89.62 162 ARG A CA 1
ATOM 1315 C C . ARG A 1 162 ? 9.471 -2.370 -0.262 1.00 89.62 162 ARG A C 1
ATOM 1317 O O . ARG A 1 162 ? 9.287 -2.728 -1.425 1.00 89.62 162 ARG A O 1
ATOM 1324 N N . ASN A 1 163 ? 9.288 -3.192 0.768 1.00 89.31 163 ASN A N 1
ATOM 1325 C CA . ASN A 1 163 ? 8.820 -4.574 0.610 1.00 89.31 163 ASN A CA 1
ATOM 1326 C C . ASN A 1 163 ? 7.398 -4.674 0.034 1.00 89.31 163 ASN A C 1
ATOM 1328 O O . ASN A 1 163 ? 7.004 -5.733 -0.445 1.00 89.31 163 ASN A O 1
ATOM 1332 N N . GLN A 1 164 ? 6.619 -3.591 0.053 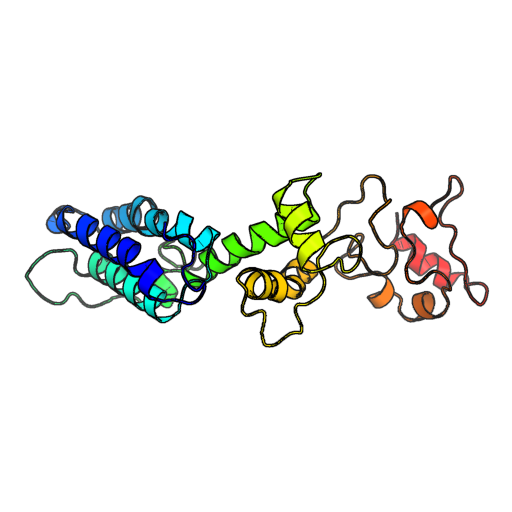1.00 89.69 164 GLN A N 1
ATOM 1333 C CA . GLN A 1 164 ? 5.282 -3.560 -0.540 1.00 89.69 164 GLN A CA 1
ATOM 1334 C C . GLN A 1 164 ? 5.293 -3.214 -2.036 1.00 89.69 164 GLN A C 1
ATOM 1336 O O . GLN A 1 164 ? 4.253 -3.319 -2.685 1.00 89.69 164 GLN A O 1
ATOM 1341 N N . TRP A 1 165 ? 6.455 -2.848 -2.591 1.00 90.81 165 TRP A N 1
ATOM 1342 C CA . TRP A 1 165 ? 6.609 -2.456 -3.992 1.00 90.81 165 TRP A CA 1
ATOM 1343 C C . TRP A 1 165 ? 6.078 -3.487 -4.995 1.00 90.81 165 TRP A C 1
ATOM 1345 O O . TRP A 1 165 ? 5.309 -3.073 -5.855 1.00 90.81 165 TRP A O 1
ATOM 1355 N N . PRO A 1 166 ? 6.361 -4.806 -4.889 1.00 88.88 166 PRO A N 1
ATOM 1356 C CA . PRO A 1 166 ? 5.844 -5.771 -5.865 1.00 88.88 166 PRO A CA 1
ATOM 1357 C C . PRO A 1 166 ? 4.313 -5.783 -5.928 1.00 88.88 166 PRO A C 1
ATOM 1359 O O . PRO A 1 166 ? 3.734 -5.845 -7.008 1.00 88.88 166 PRO A O 1
ATOM 1362 N N . LYS A 1 167 ? 3.651 -5.646 -4.768 1.00 87.69 167 LYS A N 1
ATOM 1363 C CA . LYS A 1 167 ? 2.188 -5.577 -4.700 1.00 87.69 167 LYS A CA 1
ATOM 1364 C C . LYS A 1 167 ? 1.653 -4.296 -5.341 1.00 87.69 167 LYS A C 1
ATOM 1366 O O . LYS A 1 167 ? 0.617 -4.345 -5.987 1.00 87.69 167 LYS A O 1
ATOM 1371 N N . MET A 1 168 ? 2.315 -3.160 -5.139 1.00 88.19 168 MET A N 1
ATOM 1372 C CA . MET A 1 168 ? 1.914 -1.906 -5.780 1.00 88.19 168 MET A CA 1
ATOM 1373 C C . MET A 1 168 ? 2.117 -1.978 -7.294 1.00 88.19 168 MET A C 1
ATOM 1375 O O . MET A 1 168 ? 1.193 -1.678 -8.043 1.00 88.19 168 MET A O 1
ATOM 1379 N N . TRP A 1 169 ? 3.300 -2.417 -7.727 1.00 86.50 169 TRP A N 1
ATOM 1380 C CA . TRP A 1 169 ? 3.694 -2.471 -9.129 1.00 86.50 169 TRP A CA 1
ATOM 1381 C C . TRP A 1 169 ? 2.766 -3.355 -9.959 1.00 86.50 169 TRP A C 1
ATOM 1383 O O . TRP A 1 169 ? 2.279 -2.912 -10.988 1.00 86.50 169 TRP A O 1
ATOM 1393 N N . GLY A 1 170 ? 2.431 -4.554 -9.469 1.00 85.38 170 GLY A N 1
ATOM 1394 C CA . GLY A 1 170 ? 1.511 -5.462 -10.163 1.00 85.38 170 GLY A CA 1
ATOM 1395 C C . GLY A 1 170 ? 0.050 -4.996 -10.220 1.00 85.38 170 GLY A C 1
ATOM 1396 O O . GLY A 1 170 ? -0.745 -5.623 -10.899 1.00 85.38 170 GLY A O 1
ATOM 1397 N N . ASN A 1 171 ? -0.313 -3.923 -9.509 1.00 86.06 171 ASN A N 1
ATOM 1398 C CA . ASN A 1 171 ? -1.650 -3.315 -9.551 1.00 86.06 171 ASN A CA 1
ATOM 1399 C C . ASN A 1 171 ? -1.600 -1.870 -10.085 1.00 86.06 171 ASN A C 1
ATOM 1401 O O . ASN A 1 171 ? -2.477 -1.066 -9.774 1.00 86.06 171 ASN A O 1
ATOM 1405 N N . SER A 1 172 ? -0.538 -1.510 -10.811 1.00 87.94 172 SER A N 1
ATOM 1406 C CA . SER A 1 172 ? -0.323 -0.167 -11.353 1.00 87.94 172 SER A CA 1
ATOM 1407 C C . SER A 1 172 ? 0.006 -0.236 -12.842 1.00 87.94 172 SER A C 1
ATOM 1409 O O . SER A 1 172 ? 0.650 -1.176 -13.296 1.00 87.94 172 SER A O 1
ATOM 1411 N N . MET A 1 173 ? -0.383 0.802 -13.582 1.00 88.31 173 MET A N 1
ATOM 1412 C CA . MET A 1 173 ? -0.018 0.997 -14.986 1.00 88.31 173 MET A CA 1
ATOM 1413 C C . MET A 1 173 ? 0.676 2.347 -15.157 1.00 88.31 173 MET A C 1
ATOM 1415 O O . MET A 1 173 ? 0.335 3.330 -14.492 1.00 88.31 173 MET A O 1
ATOM 1419 N N . ILE A 1 174 ? 1.650 2.399 -16.058 1.00 89.75 174 ILE A N 1
ATOM 1420 C CA . ILE A 1 174 ? 2.386 3.607 -16.408 1.00 89.75 174 ILE A CA 1
ATOM 1421 C C . ILE A 1 174 ? 1.710 4.273 -17.595 1.00 89.75 174 ILE A C 1
ATOM 1423 O O . ILE A 1 174 ? 1.728 3.757 -18.708 1.00 89.75 174 ILE A O 1
ATOM 1427 N N . LYS A 1 175 ? 1.197 5.483 -17.377 1.00 88.88 175 LYS A N 1
ATOM 1428 C CA . LYS A 1 175 ? 0.825 6.370 -18.477 1.00 88.88 175 LYS A CA 1
ATOM 1429 C C . LYS A 1 175 ? 2.096 6.967 -19.082 1.00 88.88 175 LYS A C 1
ATOM 1431 O O . LYS A 1 175 ? 2.804 7.724 -18.412 1.00 88.88 175 LYS A O 1
ATOM 1436 N N . VAL A 1 176 ? 2.399 6.616 -20.330 1.00 87.62 176 VAL A N 1
ATOM 1437 C CA . VAL A 1 176 ? 3.601 7.101 -21.019 1.00 87.62 176 VAL A CA 1
ATOM 1438 C C . VAL A 1 176 ? 3.495 8.608 -21.253 1.00 87.62 176 VAL A C 1
ATOM 1440 O O . VAL A 1 176 ? 2.547 9.091 -21.862 1.00 87.62 176 VAL A O 1
ATOM 1443 N N . GLY A 1 177 ? 4.469 9.349 -20.719 1.00 85.56 177 GLY A N 1
ATOM 1444 C CA . GLY A 1 177 ? 4.668 10.774 -20.990 1.00 85.56 177 GLY A CA 1
ATOM 1445 C C . GLY A 1 177 ? 5.811 10.973 -21.982 1.00 85.56 177 GLY A C 1
ATOM 1446 O O . GLY A 1 177 ? 5.736 10.543 -23.122 1.00 85.56 177 GLY A O 1
ATOM 1447 N N . ASN A 1 178 ? 6.929 11.547 -21.525 1.00 83.75 178 ASN A N 1
ATOM 1448 C CA . ASN A 1 178 ? 8.122 11.769 -22.356 1.00 83.75 178 ASN A CA 1
ATOM 1449 C C . ASN A 1 178 ? 8.939 10.501 -22.677 1.00 83.75 178 ASN A C 1
ATOM 1451 O O . ASN A 1 178 ? 10.036 10.614 -23.217 1.00 83.75 178 ASN A O 1
ATOM 1455 N N . SER A 1 179 ? 8.462 9.311 -22.298 1.00 86.75 179 SER A N 1
ATOM 1456 C CA . SER A 1 179 ? 9.082 7.997 -22.556 1.00 86.75 179 SER A CA 1
ATOM 1457 C C . SER A 1 179 ? 10.514 7.741 -22.040 1.00 86.75 179 SER A C 1
ATOM 1459 O O . SER A 1 179 ? 10.972 6.607 -22.114 1.00 86.75 179 SER A O 1
ATOM 1461 N N . ARG A 1 180 ? 11.191 8.718 -21.416 1.00 87.56 180 ARG A N 1
ATOM 1462 C CA . ARG A 1 180 ? 12.610 8.620 -20.987 1.00 87.56 180 ARG A CA 1
ATOM 1463 C C . ARG A 1 180 ? 12.886 7.708 -19.796 1.00 87.56 180 ARG A C 1
ATOM 1465 O O . ARG A 1 180 ? 14.035 7.454 -19.456 1.00 87.56 180 ARG A O 1
ATOM 1472 N N . LYS A 1 181 ? 11.843 7.306 -19.074 1.00 88.06 181 LYS A N 1
ATOM 1473 C CA . LYS A 1 181 ? 11.951 6.427 -17.898 1.00 88.06 181 LYS A CA 1
ATOM 1474 C C . LYS A 1 181 ? 11.254 5.095 -18.099 1.00 88.06 181 LYS A C 1
ATOM 1476 O O . LYS A 1 181 ? 11.515 4.178 -17.335 1.00 88.06 181 LYS A O 1
ATOM 1481 N N . THR A 1 182 ? 10.352 5.015 -19.069 1.00 91.69 182 THR A N 1
ATOM 1482 C CA . THR A 1 182 ? 9.516 3.839 -19.267 1.00 91.69 182 THR A CA 1
ATOM 1483 C C . THR A 1 182 ? 10.284 2.821 -20.080 1.00 91.69 182 THR A C 1
ATOM 1485 O O . THR A 1 182 ? 10.638 3.093 -21.219 1.00 91.69 182 THR A O 1
ATOM 1488 N N . MET A 1 183 ? 10.552 1.668 -19.487 1.00 92.75 183 MET A N 1
ATOM 1489 C CA . MET A 1 183 ? 11.216 0.537 -20.118 1.00 92.75 183 MET A CA 1
ATOM 1490 C C . MET A 1 183 ? 10.243 -0.177 -21.047 1.00 92.75 183 MET A C 1
ATOM 1492 O O . MET A 1 183 ? 9.196 -0.636 -20.593 1.00 92.75 183 MET A O 1
ATOM 1496 N N . PHE A 1 184 ? 10.607 -0.335 -22.320 1.00 93.44 184 PHE A N 1
ATOM 1497 C CA . PHE A 1 184 ? 9.713 -0.912 -23.327 1.00 93.44 184 PHE A CA 1
ATOM 1498 C C . PHE A 1 184 ? 9.243 -2.325 -22.934 1.00 93.44 184 PHE A C 1
ATOM 1500 O O . PHE A 1 184 ? 8.049 -2.604 -22.917 1.00 93.44 184 PHE A O 1
ATOM 1507 N N . TRP A 1 185 ? 10.168 -3.200 -22.528 1.00 93.62 185 TRP A N 1
ATOM 1508 C CA . TRP A 1 185 ? 9.855 -4.606 -22.233 1.00 93.62 185 TRP A CA 1
ATOM 1509 C C . TRP A 1 185 ? 9.449 -4.898 -20.785 1.00 93.62 185 TRP A C 1
ATOM 1511 O O . TRP A 1 185 ? 8.742 -5.874 -20.523 1.00 93.62 185 TRP A O 1
ATOM 1521 N N . ASN A 1 186 ? 9.946 -4.102 -19.836 1.00 91.31 186 ASN A N 1
ATOM 1522 C CA . ASN A 1 186 ? 9.902 -4.438 -18.408 1.00 91.31 186 ASN A CA 1
ATOM 1523 C C . ASN A 1 186 ? 8.794 -3.715 -17.634 1.00 91.31 186 ASN A C 1
ATOM 1525 O O . ASN A 1 186 ? 8.401 -4.196 -16.569 1.00 91.31 186 ASN A O 1
ATOM 1529 N N . ASP A 1 187 ? 8.286 -2.599 -18.158 1.00 91.94 187 ASP A N 1
ATOM 1530 C CA . ASP A 1 187 ? 7.239 -1.819 -17.505 1.00 91.94 187 ASP A CA 1
ATOM 1531 C C . ASP A 1 187 ? 5.839 -2.192 -18.012 1.00 91.94 187 ASP A C 1
ATOM 1533 O O . ASP A 1 187 ? 5.667 -2.634 -19.147 1.00 91.94 187 ASP A O 1
ATOM 1537 N N . ILE A 1 188 ? 4.822 -1.985 -17.170 1.00 91.56 188 ILE A N 1
ATOM 1538 C CA . ILE A 1 188 ? 3.407 -2.154 -17.535 1.00 91.56 188 ILE A CA 1
ATOM 1539 C C . ILE A 1 188 ? 2.899 -0.814 -18.062 1.00 91.56 188 ILE A C 1
ATOM 1541 O O . ILE A 1 188 ? 2.399 0.011 -17.297 1.00 91.56 188 ILE A O 1
ATOM 1545 N N . TRP A 1 189 ? 3.089 -0.560 -19.353 1.00 91.81 189 TRP A N 1
ATOM 1546 C CA . TRP A 1 189 ? 2.651 0.682 -20.005 1.00 91.81 189 TRP A CA 1
ATOM 1547 C C . TRP A 1 189 ? 1.595 0.463 -21.098 1.00 91.81 189 TRP A C 1
ATOM 1549 O O . TRP A 1 189 ? 0.957 1.422 -21.523 1.00 91.81 189 TRP A O 1
ATOM 1559 N N . VAL A 1 190 ? 1.378 -0.795 -21.495 1.00 90.88 190 VAL A N 1
ATOM 1560 C CA . VAL A 1 190 ? 0.325 -1.270 -22.404 1.00 90.88 190 VAL A CA 1
ATOM 1561 C C . VAL A 1 190 ? -0.236 -2.577 -21.837 1.00 90.88 190 VAL A C 1
ATOM 1563 O O . VAL A 1 190 ? 0.524 -3.440 -21.396 1.00 90.88 190 VAL A O 1
ATOM 1566 N N . GLY A 1 191 ? -1.562 -2.735 -21.848 1.00 87.56 191 GLY A N 1
ATOM 1567 C CA . GLY A 1 191 ? -2.227 -3.926 -21.309 1.00 87.56 191 GLY A CA 1
ATOM 1568 C C . GLY A 1 191 ? -2.104 -4.051 -19.785 1.00 87.56 191 GLY A C 1
ATOM 1569 O O . GLY A 1 191 ? -2.018 -3.051 -19.082 1.00 87.56 191 GLY A O 1
ATOM 1570 N N . GLN A 1 192 ? -2.130 -5.279 -19.259 1.00 87.25 192 GLN A N 1
ATOM 1571 C CA . GLN A 1 192 ? -2.127 -5.548 -17.805 1.00 87.25 192 GLN A CA 1
ATOM 1572 C C . GLN A 1 192 ? -0.797 -6.110 -17.275 1.00 87.25 192 GLN A C 1
ATOM 1574 O O . GLN A 1 192 ? -0.564 -6.130 -16.068 1.00 87.25 192 GLN A O 1
ATOM 1579 N N . THR A 1 193 ? 0.090 -6.568 -18.158 1.00 90.31 193 THR A N 1
ATOM 1580 C CA . THR A 1 193 ? 1.383 -7.178 -17.810 1.00 90.31 193 THR A CA 1
ATOM 1581 C C . THR A 1 193 ? 2.497 -6.600 -18.684 1.00 90.31 193 THR A C 1
ATOM 1583 O O . THR A 1 193 ? 2.210 -6.061 -19.751 1.00 90.31 193 THR A O 1
ATOM 1586 N N . PRO A 1 194 ? 3.777 -6.686 -18.280 1.00 92.38 194 PRO A N 1
ATOM 1587 C CA . PRO A 1 194 ? 4.876 -6.209 -19.116 1.00 92.38 194 PRO A CA 1
ATOM 1588 C C . PRO A 1 194 ? 4.952 -6.967 -20.449 1.00 92.38 194 PRO A C 1
ATOM 1590 O O . PRO A 1 194 ? 4.729 -8.179 -20.480 1.00 92.38 194 PRO A O 1
ATOM 1593 N N . LEU A 1 195 ? 5.370 -6.297 -21.529 1.00 94.12 195 LEU A N 1
ATOM 1594 C CA . LEU A 1 195 ? 5.454 -6.905 -22.867 1.00 94.12 195 LEU A CA 1
ATOM 1595 C C . LEU A 1 195 ? 6.335 -8.162 -22.907 1.00 94.12 195 LEU A C 1
ATOM 1597 O O . LEU A 1 195 ? 6.026 -9.096 -23.637 1.00 94.12 195 LEU A O 1
ATOM 1601 N N . ARG A 1 196 ? 7.378 -8.254 -22.067 1.00 94.62 196 ARG A N 1
ATOM 1602 C CA . ARG A 1 196 ? 8.223 -9.464 -21.982 1.00 94.62 196 ARG A CA 1
ATOM 1603 C C . ARG A 1 196 ? 7.469 -10.719 -21.527 1.00 94.62 196 ARG A C 1
ATOM 1605 O O . ARG A 1 196 ? 7.948 -11.823 -21.747 1.00 94.62 196 ARG A O 1
ATOM 1612 N N . GLN A 1 197 ? 6.353 -10.545 -20.814 1.00 93.81 197 GLN A N 1
ATOM 1613 C CA . GLN A 1 197 ? 5.489 -11.646 -20.381 1.00 93.81 197 GLN A CA 1
ATOM 1614 C C . GLN A 1 197 ? 4.436 -11.977 -21.438 1.00 93.81 197 GLN A C 1
ATOM 1616 O O . GLN A 1 197 ? 4.049 -13.133 -21.546 1.00 93.81 197 GLN A O 1
ATOM 1621 N N . GLN A 1 198 ? 3.991 -10.981 -22.209 1.00 93.25 198 GLN A N 1
ATOM 1622 C CA . GLN A 1 198 ? 3.031 -11.176 -23.300 1.00 93.25 198 GLN A CA 1
ATOM 1623 C C . GLN A 1 198 ? 3.691 -11.818 -24.535 1.00 93.25 198 GLN A C 1
ATOM 1625 O O . GLN A 1 198 ? 3.089 -12.670 -25.180 1.00 93.25 198 GLN A O 1
ATOM 1630 N N . PHE A 1 199 ? 4.947 -11.457 -24.821 1.00 93.75 199 PHE A N 1
ATOM 1631 C CA . PHE A 1 199 ? 5.717 -11.908 -25.988 1.00 93.75 199 PHE A CA 1
ATOM 1632 C C . PHE A 1 199 ? 7.111 -12.424 -25.574 1.00 93.75 199 PHE A C 1
ATOM 1634 O O . PHE A 1 199 ? 8.127 -11.782 -25.868 1.00 93.75 199 PHE A O 1
ATOM 1641 N N . PRO A 1 200 ? 7.201 -13.540 -24.821 1.00 95.44 200 PRO A N 1
ATOM 1642 C CA . PRO A 1 200 ? 8.476 -14.052 -24.310 1.00 95.44 200 PRO A CA 1
ATOM 1643 C C . PRO A 1 200 ? 9.425 -14.509 -25.429 1.00 95.44 200 PRO A C 1
ATOM 1645 O O . PRO A 1 200 ? 10.638 -14.326 -25.332 1.00 95.44 200 PRO A O 1
ATOM 1648 N N . ASP A 1 201 ? 8.866 -15.065 -26.499 1.00 94.12 201 ASP A N 1
ATOM 1649 C CA . ASP A 1 201 ? 9.530 -15.425 -27.750 1.00 94.12 201 ASP A CA 1
ATOM 1650 C C . ASP A 1 201 ? 10.231 -14.215 -28.381 1.00 94.12 201 ASP A C 1
ATOM 1652 O O . ASP A 1 201 ? 11.450 -14.231 -28.572 1.00 94.12 201 ASP A O 1
ATOM 1656 N N . ILE A 1 202 ? 9.500 -13.121 -28.598 1.00 94.06 202 ILE A N 1
ATOM 1657 C CA . ILE A 1 202 ? 10.046 -11.929 -29.259 1.00 94.06 202 ILE A CA 1
ATOM 1658 C C . ILE A 1 202 ? 11.008 -11.169 -28.332 1.00 94.06 202 ILE A C 1
ATOM 1660 O O . ILE A 1 202 ? 12.065 -10.696 -28.760 1.00 94.06 202 ILE A O 1
ATOM 1664 N N . TYR A 1 203 ? 10.719 -11.132 -27.029 1.00 94.94 203 TYR A N 1
ATOM 1665 C CA . TYR A 1 203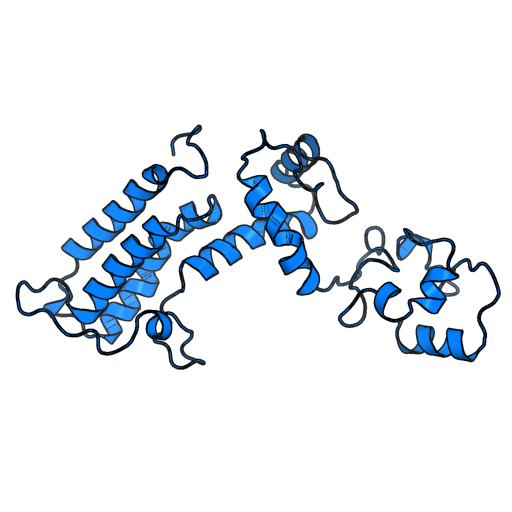 ? 11.632 -10.583 -26.026 1.00 94.94 203 TYR A CA 1
ATOM 1666 C C . TYR A 1 203 ? 12.985 -11.310 -25.994 1.00 94.94 203 TYR A C 1
ATOM 1668 O O . TYR A 1 203 ? 14.027 -10.683 -25.785 1.00 94.94 203 TYR A O 1
ATOM 1676 N N . ASN A 1 204 ? 12.998 -12.630 -26.200 1.00 94.25 204 ASN A N 1
ATOM 1677 C CA . ASN A 1 204 ? 14.233 -13.411 -26.226 1.00 94.25 204 ASN A CA 1
ATOM 1678 C C . ASN A 1 204 ? 15.100 -13.104 -27.451 1.00 94.25 204 ASN A C 1
ATOM 1680 O O . ASN A 1 204 ? 16.331 -13.115 -27.330 1.00 94.25 204 ASN A O 1
ATOM 1684 N N . LEU A 1 205 ? 14.470 -12.791 -28.584 1.00 94.31 205 LEU A N 1
ATOM 1685 C CA . LEU A 1 205 ? 15.141 -12.377 -29.816 1.00 94.31 205 LEU A CA 1
ATOM 1686 C C . LEU A 1 205 ? 15.676 -10.946 -29.741 1.00 94.31 205 LEU A C 1
ATOM 1688 O O . LEU A 1 205 ? 16.696 -10.654 -30.365 1.00 94.31 205 LEU A O 1
ATOM 1692 N N . ASN A 1 206 ? 15.021 -10.068 -28.979 1.00 93.94 206 ASN A N 1
ATOM 1693 C CA . ASN A 1 206 ? 15.439 -8.680 -28.839 1.00 93.94 206 ASN A CA 1
ATOM 1694 C C . ASN A 1 206 ? 16.786 -8.551 -28.102 1.00 93.94 206 ASN A C 1
ATOM 1696 O O . ASN A 1 206 ? 17.018 -9.142 -27.040 1.00 93.94 206 ASN A O 1
ATOM 1700 N N . GLN A 1 207 ? 17.666 -7.720 -28.650 1.00 93.69 207 GLN A N 1
ATOM 1701 C CA . GLN A 1 207 ? 18.970 -7.385 -28.081 1.00 93.69 207 GLN A CA 1
ATOM 1702 C C . GLN A 1 207 ? 18.864 -6.238 -27.060 1.00 93.69 207 GLN A C 1
ATOM 1704 O O . GLN A 1 207 ? 19.620 -6.190 -26.092 1.00 93.69 207 GLN A O 1
ATOM 1709 N N . GLN A 1 208 ? 17.866 -5.361 -27.195 1.00 93.38 208 GLN A N 1
ATOM 1710 C CA . GLN A 1 208 ? 17.672 -4.167 -26.364 1.00 93.38 208 GLN A CA 1
ATOM 1711 C C . GLN A 1 208 ? 16.732 -4.420 -25.167 1.00 93.38 208 GLN A C 1
ATOM 1713 O O . GLN A 1 208 ? 15.680 -3.794 -25.022 1.00 93.38 208 GLN A O 1
ATOM 1718 N N . LYS A 1 209 ? 17.064 -5.380 -24.295 1.00 92.56 209 LYS A N 1
ATOM 1719 C CA . LYS A 1 209 ? 16.148 -5.851 -23.227 1.00 92.56 209 LYS A CA 1
ATOM 1720 C C . LYS A 1 209 ? 15.852 -4.830 -22.119 1.00 92.56 209 LYS A C 1
ATOM 1722 O O . LYS A 1 209 ? 14.856 -4.973 -21.411 1.00 92.56 209 LYS A O 1
ATOM 1727 N N . ILE A 1 210 ? 16.710 -3.825 -21.951 1.00 91.25 210 ILE A N 1
ATOM 1728 C CA . ILE A 1 210 ? 16.631 -2.802 -20.888 1.00 91.25 210 ILE A CA 1
ATOM 1729 C C . ILE A 1 210 ? 16.462 -1.398 -21.499 1.00 91.25 210 ILE A C 1
ATOM 1731 O O . ILE A 1 210 ? 16.754 -0.402 -20.851 1.00 91.25 210 ILE A O 1
ATOM 1735 N N . ALA A 1 211 ? 16.012 -1.306 -22.752 1.00 92.75 211 ALA A N 1
ATOM 1736 C CA . ALA A 1 211 ? 15.853 -0.017 -23.411 1.00 92.75 211 ALA A CA 1
ATOM 1737 C C . ALA A 1 211 ? 14.559 0.699 -23.000 1.00 92.75 211 ALA A C 1
ATOM 1739 O O . ALA A 1 211 ? 13.515 0.075 -22.748 1.00 92.75 211 ALA A O 1
ATOM 1740 N N . THR A 1 212 ? 14.633 2.027 -22.947 1.00 93.62 212 THR A N 1
ATOM 1741 C CA . THR A 1 212 ? 13.470 2.888 -22.716 1.00 93.62 212 THR A CA 1
ATOM 1742 C C . THR A 1 212 ? 12.671 3.095 -23.998 1.00 93.62 212 THR A C 1
ATOM 1744 O O . THR A 1 212 ? 13.202 2.993 -25.099 1.00 93.62 212 THR A O 1
ATOM 1747 N N . ILE A 1 213 ? 11.387 3.434 -23.877 1.00 92.38 213 ILE A N 1
ATOM 1748 C CA . ILE A 1 213 ? 10.521 3.741 -25.024 1.00 92.38 213 ILE A CA 1
ATOM 1749 C C . ILE A 1 213 ? 11.132 4.857 -25.881 1.00 92.38 213 ILE A C 1
ATOM 1751 O O . ILE A 1 213 ? 11.053 4.783 -27.098 1.00 92.38 213 ILE A O 1
ATOM 1755 N N . SER A 1 214 ? 11.778 5.860 -25.276 1.00 92.00 214 SER A N 1
ATOM 1756 C CA . SER A 1 214 ? 12.417 6.939 -26.041 1.00 92.00 214 SER A CA 1
ATOM 1757 C C . SER A 1 214 ? 13.668 6.508 -26.806 1.00 92.00 214 SER A C 1
ATOM 1759 O O . SER A 1 214 ? 14.063 7.207 -27.727 1.00 92.00 214 SER A O 1
ATOM 1761 N N . GLU A 1 215 ? 14.314 5.410 -26.411 1.00 92.31 215 GLU A N 1
ATOM 1762 C CA . GLU A 1 215 ? 15.479 4.862 -27.121 1.00 92.31 215 GLU A CA 1
ATOM 1763 C C . GLU A 1 215 ? 15.065 3.985 -28.304 1.00 92.31 215 GLU A C 1
ATOM 1765 O O . GLU A 1 215 ? 15.803 3.887 -29.278 1.00 92.31 215 GLU A O 1
ATOM 1770 N N . VAL A 1 216 ? 13.894 3.348 -28.218 1.00 92.31 216 VAL A N 1
ATOM 1771 C CA . VAL A 1 216 ? 13.396 2.418 -29.244 1.00 92.31 216 VAL A CA 1
ATOM 1772 C C . VAL A 1 216 ? 12.290 3.013 -30.114 1.00 92.31 216 VAL A C 1
ATOM 1774 O O . VAL A 1 216 ? 11.771 2.316 -30.978 1.00 92.31 216 VAL A O 1
ATOM 1777 N N . LYS A 1 217 ? 11.888 4.272 -29.907 1.00 89.50 217 LYS A N 1
ATOM 1778 C CA . LYS A 1 217 ? 10.875 4.957 -30.723 1.00 89.50 217 LYS A CA 1
ATOM 1779 C C . LYS A 1 217 ? 11.506 6.110 -31.495 1.00 89.50 217 LYS A C 1
ATOM 1781 O O . LYS A 1 217 ? 11.937 7.093 -30.899 1.00 89.50 217 LYS A O 1
ATOM 1786 N N . ASN A 1 218 ? 11.475 6.005 -32.821 1.00 86.19 218 ASN A N 1
ATOM 1787 C CA . ASN A 1 218 ? 11.940 7.022 -33.762 1.00 86.19 218 ASN A CA 1
ATOM 1788 C C . ASN A 1 218 ? 10.754 7.616 -34.546 1.00 86.19 218 ASN A C 1
ATOM 1790 O O . ASN A 1 218 ? 9.624 7.140 -34.444 1.00 86.19 218 ASN A O 1
ATOM 1794 N N . ALA A 1 219 ? 11.009 8.640 -35.371 1.00 83.06 219 ALA A N 1
ATOM 1795 C CA . ALA A 1 219 ? 9.983 9.266 -36.219 1.00 83.06 219 ALA A CA 1
ATOM 1796 C C . ALA A 1 219 ? 9.323 8.290 -37.217 1.00 83.06 219 ALA A C 1
ATOM 1798 O O . ALA A 1 219 ? 8.187 8.502 -37.620 1.00 83.06 219 ALA A O 1
ATOM 1799 N N . GLN A 1 220 ? 10.029 7.217 -37.586 1.00 82.00 220 GLN A N 1
ATOM 1800 C CA . GLN A 1 220 ? 9.578 6.191 -38.532 1.00 82.00 220 GLN A CA 1
ATOM 1801 C C . GLN A 1 220 ? 8.894 4.988 -37.854 1.00 82.00 220 GLN A C 1
ATOM 1803 O O . GLN A 1 220 ? 8.456 4.075 -38.544 1.00 82.00 220 GLN A O 1
ATOM 1808 N N . GLY A 1 221 ? 8.805 4.964 -36.517 1.00 85.31 221 GLY A N 1
ATOM 1809 C CA . GLY A 1 221 ? 8.207 3.863 -35.759 1.00 85.31 221 GLY A CA 1
ATOM 1810 C C . GLY A 1 221 ? 9.144 3.257 -34.713 1.00 85.31 221 GLY A C 1
ATOM 1811 O O . GLY A 1 221 ? 10.043 3.922 -34.188 1.00 85.31 221 GLY A O 1
ATOM 1812 N N . TRP A 1 222 ? 8.900 1.991 -34.377 1.00 88.69 222 TRP A N 1
ATOM 1813 C CA . TRP A 1 222 ? 9.677 1.245 -33.389 1.00 88.69 222 TRP A CA 1
ATOM 1814 C C . TRP A 1 222 ? 10.986 0.730 -33.998 1.00 88.69 222 TRP A C 1
ATOM 1816 O O . TRP A 1 222 ? 10.977 -0.061 -34.935 1.00 88.69 222 TRP A O 1
ATOM 1826 N N . ASN A 1 223 ? 12.115 1.162 -33.445 1.00 90.38 223 ASN A N 1
ATOM 1827 C CA . ASN A 1 223 ? 13.454 0.724 -33.812 1.00 90.38 223 ASN A CA 1
ATOM 1828 C C . ASN A 1 223 ? 13.966 -0.290 -32.778 1.00 90.38 223 ASN A C 1
ATOM 1830 O O . ASN A 1 223 ? 14.629 0.077 -31.806 1.00 90.38 223 ASN A O 1
ATOM 1834 N N . LEU A 1 224 ? 13.596 -1.558 -32.969 1.00 90.94 224 LEU A N 1
ATOM 1835 C CA . LEU A 1 224 ? 14.009 -2.678 -32.123 1.00 90.94 224 LEU A CA 1
ATOM 1836 C C . LEU A 1 224 ? 15.034 -3.549 -32.856 1.00 90.94 224 LEU A C 1
ATOM 1838 O O . LEU A 1 224 ? 14.830 -3.930 -34.006 1.00 90.94 224 LEU A O 1
ATOM 1842 N N . SER A 1 225 ? 16.126 -3.898 -32.176 1.00 92.25 225 SER A N 1
ATOM 1843 C CA . SER A 1 225 ? 17.183 -4.755 -32.726 1.00 92.25 225 SER A CA 1
ATOM 1844 C C . SER A 1 225 ? 17.002 -6.214 -32.307 1.00 92.25 225 SER A C 1
ATOM 1846 O O . SER A 1 225 ? 17.070 -6.546 -31.123 1.00 92.25 225 SER A O 1
ATOM 1848 N N . PHE A 1 226 ? 16.830 -7.109 -33.278 1.00 93.44 226 PHE A N 1
ATOM 1849 C CA . PHE A 1 226 ? 16.616 -8.540 -33.050 1.00 93.44 226 PHE A CA 1
ATOM 1850 C C . PHE A 1 226 ? 17.786 -9.379 -33.580 1.00 93.44 226 PHE A C 1
ATOM 1852 O O . PHE A 1 226 ? 18.453 -9.002 -34.537 1.00 93.44 226 PHE A O 1
ATOM 1859 N N . ARG A 1 227 ? 18.027 -10.554 -32.979 1.00 94.56 227 ARG A N 1
ATOM 1860 C CA . ARG A 1 227 ? 19.060 -11.511 -33.443 1.00 94.56 227 ARG A CA 1
ATOM 1861 C C . ARG A 1 227 ? 18.776 -12.101 -34.830 1.00 94.56 227 ARG A C 1
ATOM 1863 O O . ARG A 1 227 ? 19.689 -12.619 -35.459 1.00 94.56 227 ARG A O 1
ATOM 1870 N N . ARG A 1 228 ? 17.514 -12.065 -35.260 1.00 93.94 228 ARG A N 1
ATOM 1871 C CA . ARG A 1 228 ? 17.036 -12.419 -36.599 1.00 93.94 228 ARG A CA 1
ATOM 1872 C C . ARG A 1 228 ? 15.874 -11.506 -36.968 1.00 93.94 228 ARG A C 1
ATOM 1874 O O . ARG A 1 228 ? 15.256 -10.931 -36.073 1.00 93.94 228 ARG A O 1
ATOM 1881 N N . LEU A 1 229 ? 15.546 -11.435 -38.253 1.00 89.81 229 LEU A N 1
ATOM 1882 C CA . LEU A 1 229 ? 14.303 -10.809 -38.692 1.00 89.81 229 LEU A CA 1
ATOM 1883 C C . LEU A 1 229 ? 13.102 -11.537 -38.075 1.00 89.81 229 LEU A C 1
ATOM 1885 O O . LEU A 1 229 ? 13.123 -12.761 -37.890 1.00 89.81 229 LEU A O 1
ATOM 1889 N N . LEU A 1 230 ? 12.088 -10.757 -37.710 1.00 90.50 230 LEU A N 1
ATOM 1890 C CA . LEU A 1 230 ? 10.803 -11.287 -37.278 1.00 90.50 230 LEU A CA 1
ATOM 1891 C C . LEU A 1 230 ? 10.021 -11.754 -38.504 1.00 90.50 230 LEU A C 1
ATOM 1893 O O . LEU A 1 230 ? 10.096 -11.129 -39.558 1.00 90.50 230 LEU A O 1
ATOM 1897 N N . ASN A 1 231 ? 9.276 -12.841 -38.349 1.00 91.62 231 ASN A N 1
ATOM 1898 C CA . ASN A 1 231 ? 8.304 -13.258 -39.351 1.00 91.62 231 ASN A CA 1
ATOM 1899 C C . ASN A 1 231 ? 7.106 -12.298 -39.343 1.00 91.62 231 ASN A C 1
ATOM 1901 O O . ASN A 1 231 ? 6.806 -11.702 -38.306 1.00 91.62 231 ASN A O 1
ATOM 1905 N N . ASP A 1 232 ? 6.362 -12.223 -40.445 1.00 90.44 232 ASP A N 1
ATOM 1906 C CA . ASP A 1 232 ? 5.217 -11.309 -40.578 1.00 90.44 232 ASP A CA 1
ATOM 1907 C C . ASP A 1 232 ? 4.189 -11.480 -39.445 1.00 90.44 232 ASP A C 1
ATOM 1909 O O . ASP A 1 232 ? 3.773 -10.510 -38.815 1.00 90.44 232 ASP A O 1
ATOM 1913 N N . TRP A 1 233 ? 3.884 -12.727 -39.070 1.00 90.50 233 TRP A N 1
ATOM 1914 C CA . TRP A 1 233 ? 2.973 -13.034 -37.962 1.00 90.50 233 TRP A CA 1
ATOM 1915 C C . TRP A 1 233 ? 3.516 -12.625 -36.575 1.00 90.50 233 TRP A C 1
ATOM 1917 O O . TRP A 1 233 ? 2.739 -12.369 -35.657 1.00 90.50 233 TRP A O 1
ATOM 1927 N N . GLU A 1 234 ? 4.840 -12.557 -36.378 1.00 91.31 234 GLU A N 1
ATOM 1928 C CA . GLU A 1 234 ? 5.446 -12.039 -35.137 1.00 91.31 234 GLU A CA 1
ATOM 1929 C C . GLU A 1 234 ? 5.328 -10.509 -35.078 1.00 91.31 234 GLU A C 1
ATOM 1931 O O . GLU A 1 234 ? 5.087 -9.950 -34.004 1.00 91.31 234 GLU A O 1
ATOM 1936 N N . VAL A 1 235 ? 5.463 -9.841 -36.229 1.00 88.38 235 VAL A N 1
ATOM 1937 C CA . VAL A 1 235 ? 5.307 -8.387 -36.363 1.00 88.38 235 VAL A CA 1
ATOM 1938 C C . VAL A 1 235 ? 3.859 -7.976 -36.107 1.00 88.38 235 VAL A C 1
ATOM 1940 O O . VAL A 1 235 ? 3.626 -7.093 -35.279 1.00 88.38 235 VAL A O 1
ATOM 1943 N N . GLU A 1 236 ? 2.892 -8.646 -36.739 1.00 89.25 236 GLU A N 1
ATOM 1944 C CA . GLU A 1 236 ? 1.456 -8.377 -36.567 1.00 89.25 236 GLU A CA 1
ATOM 1945 C C . GLU A 1 236 ? 1.004 -8.501 -35.106 1.00 89.25 236 GLU A C 1
ATOM 1947 O O . GLU A 1 236 ? 0.258 -7.663 -34.602 1.00 89.25 236 GLU A O 1
ATOM 1952 N N . ARG A 1 237 ? 1.509 -9.507 -34.382 1.00 90.62 237 ARG A N 1
ATOM 1953 C CA . ARG A 1 237 ? 1.191 -9.720 -32.959 1.00 90.62 237 ARG A CA 1
ATOM 1954 C C . ARG A 1 237 ? 1.613 -8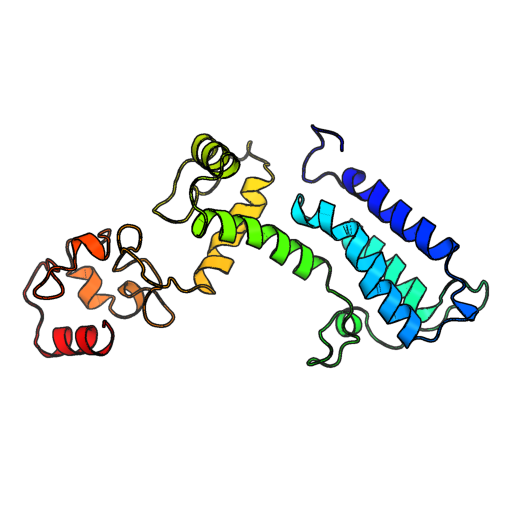.554 -32.064 1.00 90.62 237 ARG A C 1
ATOM 1956 O O . ARG A 1 237 ? 0.911 -8.218 -31.106 1.00 90.62 237 ARG A O 1
ATOM 1963 N N . ILE A 1 238 ? 2.780 -7.964 -32.325 1.00 86.81 238 ILE A N 1
ATOM 1964 C CA . ILE A 1 238 ? 3.262 -6.818 -31.545 1.00 86.81 238 ILE A CA 1
ATOM 1965 C C . ILE A 1 238 ? 2.555 -5.541 -31.980 1.00 86.81 238 ILE A C 1
ATOM 1967 O O . ILE A 1 238 ? 2.136 -4.770 -31.115 1.00 86.81 238 ILE A O 1
ATOM 1971 N N . SER A 1 239 ? 2.400 -5.316 -33.286 1.00 85.69 239 SER A N 1
ATOM 1972 C CA . SER A 1 239 ? 1.783 -4.096 -33.814 1.00 85.69 239 SER A CA 1
ATOM 1973 C C . SER A 1 239 ? 0.304 -3.975 -33.442 1.00 85.69 239 SER A C 1
ATOM 1975 O O . SER A 1 239 ? -0.170 -2.867 -33.216 1.00 85.69 239 SER A O 1
ATOM 1977 N N . SER A 1 240 ? -0.413 -5.091 -33.274 1.00 86.31 240 SER A N 1
ATOM 1978 C CA . SER A 1 240 ? -1.801 -5.077 -32.792 1.00 86.31 240 SER A CA 1
ATOM 1979 C C . SER A 1 240 ? -1.934 -4.634 -31.331 1.00 86.31 240 SER A C 1
ATOM 1981 O O . SER A 1 240 ? -3.016 -4.250 -30.892 1.00 86.31 240 SER A O 1
ATOM 1983 N N . THR A 1 241 ? -0.856 -4.742 -30.553 1.00 85.12 241 THR A N 1
ATOM 1984 C CA . THR A 1 241 ? -0.857 -4.488 -29.106 1.00 85.12 241 THR A CA 1
ATOM 1985 C C . THR A 1 241 ? -0.237 -3.137 -28.775 1.00 85.12 241 THR A C 1
ATOM 1987 O O . THR A 1 241 ? -0.706 -2.438 -27.877 1.00 85.12 241 THR A O 1
ATOM 1990 N N . VAL A 1 242 ? 0.838 -2.773 -29.475 1.00 84.00 242 VAL A N 1
ATOM 1991 C CA . VAL A 1 242 ? 1.630 -1.578 -29.198 1.00 84.00 242 VAL A CA 1
ATOM 1992 C C . VAL A 1 242 ? 1.164 -0.408 -30.080 1.00 84.00 242 VAL A C 1
ATOM 1994 O O . VAL A 1 242 ? 1.189 -0.545 -31.300 1.00 84.00 242 VAL A O 1
ATOM 1997 N N . PRO A 1 243 ? 0.789 0.743 -29.489 1.00 74.69 243 PRO A N 1
ATOM 1998 C CA . PRO A 1 243 ? 0.340 1.926 -30.226 1.00 74.69 243 PRO A CA 1
ATOM 1999 C C . PRO A 1 243 ? 1.472 2.758 -30.854 1.00 74.69 243 PRO A C 1
ATOM 2001 O O . PRO A 1 243 ? 2.663 2.590 -30.488 1.00 74.69 243 PRO A O 1
#

Sequence (243 aa):
MPLGAKSKSVNIWNFVVERCEKKLVNWRSQYLSLGGRVTLINSVLDAMPIYMMSLFPIHGKIIKKLDAIRRNFLWQGNGEGEKKHHLVKWEVVITSKKEGGLGIKNLKAQNKSLLLKWLWSLAADKQGLWKKIIIARYGREGPWTTQAVKTPYERGLWRTIRNQWPKMWGNSMIKVGNSRKTMFWNDIWVGQTPLRQQFPDIYNLNQQKIATISEVKNAQGWNLSFRRLLNDWEVERISSTVP

Secondary structure (DSSP, 8-state):
--TT--TT-GGGGHHHHHHHHHHHHT--GGG--HHHHHHHIIIIITTTTHHHHHHSPPPHHHHHHHHHHHHHHHHTTT-SS------S-HHHHTS-GGGTS-----HHHHHHHHHHHHHHHHHH-S--HHHHHHHHHH-EETTTEEPP---SS---HHHHHHTTHHHHHTT-----SSSSS-BTTTS--SSSS-HHHH-HHHHHHBS-TT-BHHHHEETTEE---BSSPPPHHHHHHHHTT--

pLDDT: mean 87.12, std 9.98, range [46.62, 95.88]

Radius of gyration: 24.91 Å; chains: 1; bounding box: 49×32×74 Å